Protein AF-A0AAX1DSI6-F1 (afdb_monomer_lite)

Foldseek 3Di:
DQDLVNQLVVCVVVVHDNVRSVVVSVVVVVCVVPPVVVVVVVVVVVVVVVVVVVVVVVVVVVVVVVVVVVVVVVVVVVVVVVVVVVVVVVVVVVVVVVVVVVVVVVVVVVVVVVVVVVVVVVVVVVVVVVVVVVVVVVVVVVVVVVVVVVVVVVVVVVVVVVVVVVVVVVVVVVVVVVVVVVVVVVVVVVD

Secondary structure (DSSP, 8-state):
---HHHHHHHHHHTT--HHHHHHHHHHHHHHHHH-HHHHHHHHHHHHHHHHHHHHHHHHHHHHHHHHHHHHHHHHHHHHHHHHHHHHHHHHHHHHHHHHHHHHHHHHHHHHHHHHHHHHHHHHHHHHHHHHHHHHHHHHHHHHHHHHHHHHHHHHHHHHHHHHHHHHHHHHHHHHHHHHHHHHHHHHHHH-

Structure (mmCIF, N/CA/C/O backbone):
data_AF-A0AAX1DSI6-F1
#
_entry.id   AF-A0AAX1DSI6-F1
#
loop_
_atom_site.group_PDB
_atom_site.id
_atom_site.type_symbol
_atom_site.label_atom_id
_atom_site.label_alt_id
_atom_site.label_comp_id
_atom_site.label_asym_id
_atom_site.label_entity_id
_atom_site.label_seq_id
_atom_site.pdbx_PDB_ins_code
_atom_site.Cartn_x
_atom_site.Cartn_y
_atom_site.Cartn_z
_atom_site.occupancy
_atom_site.B_iso_or_equiv
_atom_site.auth_seq_id
_atom_site.auth_comp_id
_atom_site.auth_asym_id
_atom_site.auth_atom_id
_atom_site.pdbx_PDB_model_num
ATOM 1 N N . MET A 1 1 ? -57.247 3.076 92.890 1.00 53.38 1 MET A N 1
ATOM 2 C CA . MET A 1 1 ? -56.082 3.024 93.798 1.00 53.38 1 MET A CA 1
ATOM 3 C C . MET A 1 1 ? -56.582 2.868 95.225 1.00 53.38 1 MET A C 1
ATOM 5 O O . MET A 1 1 ? -57.557 3.522 95.579 1.00 53.38 1 MET A O 1
ATOM 9 N N . MET A 1 2 ? -55.979 1.985 96.018 1.00 64.25 2 MET A N 1
ATOM 10 C CA . MET A 1 2 ? -56.251 1.883 97.457 1.00 64.25 2 MET A CA 1
ATOM 11 C C . MET A 1 2 ? -55.589 3.090 98.141 1.00 64.25 2 MET A C 1
ATOM 13 O O . MET A 1 2 ? -54.469 3.432 97.775 1.00 64.25 2 MET A O 1
ATOM 17 N N . SER A 1 3 ? -56.263 3.789 99.061 1.00 79.00 3 SER A N 1
ATOM 18 C CA . SER A 1 3 ? -55.606 4.889 99.784 1.00 79.00 3 SER A CA 1
ATOM 19 C C . SER A 1 3 ? -54.553 4.319 100.736 1.00 79.00 3 SER A C 1
ATOM 21 O O . SER A 1 3 ? -54.772 3.252 101.309 1.00 79.00 3 SER A O 1
ATOM 23 N N . THR A 1 4 ? -53.434 5.022 100.929 1.00 83.56 4 THR A N 1
ATOM 24 C CA . THR A 1 4 ? -52.360 4.641 101.873 1.00 83.56 4 THR A CA 1
ATOM 25 C C . THR A 1 4 ? -52.923 4.293 103.251 1.00 83.56 4 THR A C 1
ATOM 27 O O . THR A 1 4 ? -52.573 3.275 103.833 1.00 83.56 4 THR A O 1
ATOM 30 N N . HIS A 1 5 ? -53.922 5.056 103.697 1.00 82.69 5 HIS A N 1
ATOM 31 C CA . HIS A 1 5 ? -54.678 4.802 104.920 1.00 82.69 5 HIS A CA 1
ATOM 32 C C . HIS A 1 5 ? -55.456 3.468 104.919 1.00 82.69 5 HIS A C 1
ATOM 34 O O . HIS A 1 5 ? -55.492 2.771 105.930 1.00 82.69 5 HIS A O 1
ATOM 40 N N . LYS A 1 6 ? -56.070 3.075 103.793 1.00 86.56 6 LYS A N 1
ATOM 41 C CA . LYS A 1 6 ? -56.755 1.774 103.659 1.00 86.56 6 LYS A CA 1
ATOM 42 C C . LYS A 1 6 ? -55.768 0.607 103.605 1.00 86.56 6 LYS A C 1
ATOM 44 O O . LYS A 1 6 ? -56.078 -0.443 104.154 1.00 86.56 6 LYS A O 1
ATOM 49 N N . ALA A 1 7 ? -54.613 0.784 102.963 1.00 85.81 7 ALA A N 1
ATOM 50 C CA . ALA A 1 7 ? -53.554 -0.224 102.928 1.00 85.81 7 ALA A CA 1
ATOM 51 C C . ALA A 1 7 ? -52.936 -0.430 104.322 1.00 85.81 7 ALA A C 1
ATOM 53 O O . ALA A 1 7 ? -52.871 -1.559 104.795 1.00 85.81 7 ALA A O 1
ATOM 54 N N . PHE A 1 8 ? -52.608 0.658 105.023 1.00 88.56 8 PHE A N 1
ATOM 55 C CA . PHE A 1 8 ? -52.104 0.637 106.398 1.00 88.56 8 PHE A CA 1
ATOM 56 C C . PHE A 1 8 ? -53.077 -0.068 107.361 1.00 88.56 8 PHE A C 1
ATOM 58 O O . PHE A 1 8 ? -52.696 -0.995 108.070 1.00 88.56 8 PHE A O 1
ATOM 65 N N . LYS A 1 9 ? -54.374 0.277 107.306 1.00 86.94 9 LYS A N 1
ATOM 66 C CA . LYS A 1 9 ? -55.414 -0.363 108.132 1.00 86.94 9 LYS A CA 1
ATOM 67 C C . LYS A 1 9 ? -55.615 -1.851 107.810 1.00 86.94 9 LYS A C 1
ATOM 69 O O . LYS A 1 9 ? -55.928 -2.629 108.706 1.00 86.94 9 LYS A O 1
ATOM 74 N N . ALA A 1 10 ? -55.445 -2.258 106.552 1.00 87.25 10 ALA A N 1
ATOM 75 C CA . ALA A 1 10 ? -55.518 -3.665 106.156 1.00 87.25 10 ALA A CA 1
ATOM 76 C C . ALA A 1 10 ? -54.321 -4.480 106.682 1.00 87.25 10 ALA A C 1
ATOM 78 O O . ALA A 1 10 ? -54.500 -5.628 107.079 1.00 87.25 10 ALA A O 1
ATOM 79 N N . LEU A 1 11 ? -53.126 -3.882 106.740 1.00 89.12 11 LEU A N 1
ATOM 80 C CA . LEU A 1 11 ? -51.931 -4.506 107.322 1.00 89.12 11 LEU A CA 1
ATOM 81 C C . LEU A 1 11 ? -52.070 -4.664 108.845 1.00 89.12 11 LEU A C 1
ATOM 83 O O . LEU A 1 11 ? -51.784 -5.739 109.369 1.00 89.12 11 LEU A O 1
ATOM 87 N N . GLN A 1 12 ? -52.6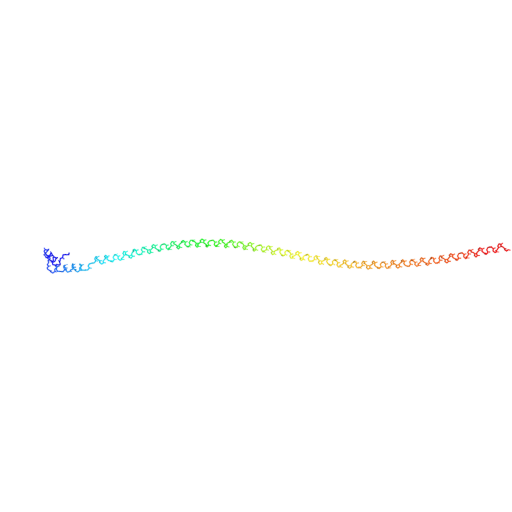31 -3.662 109.533 1.00 85.44 12 GLN A N 1
ATOM 88 C CA . GLN A 1 12 ? -52.982 -3.771 110.957 1.00 85.44 12 GLN A CA 1
ATOM 89 C C . GLN A 1 12 ? -53.985 -4.906 111.221 1.00 85.44 12 GLN A C 1
ATOM 91 O O . GLN A 1 12 ? -53.826 -5.683 112.159 1.00 85.44 12 GLN A O 1
ATOM 96 N N . GLN A 1 13 ? -55.011 -5.044 110.372 1.00 87.75 13 GLN A N 1
ATOM 97 C CA . GLN A 1 13 ? -55.988 -6.139 110.464 1.00 87.75 13 GLN A CA 1
ATOM 98 C C . GLN A 1 13 ? -55.378 -7.521 110.182 1.00 87.75 13 GLN A C 1
ATOM 100 O O . GLN A 1 13 ? -55.916 -8.523 110.645 1.00 87.75 13 GLN A O 1
ATOM 105 N N . ALA A 1 14 ? -54.261 -7.575 109.455 1.00 86.38 14 ALA A N 1
ATOM 106 C CA . ALA A 1 14 ? -53.482 -8.787 109.216 1.00 86.38 14 ALA A CA 1
ATOM 107 C C . ALA A 1 14 ? -52.467 -9.094 110.340 1.00 86.38 14 ALA A C 1
ATOM 109 O O . ALA A 1 14 ? -51.746 -10.085 110.242 1.00 86.38 14 ALA A O 1
ATOM 110 N N . GLY A 1 15 ? -52.420 -8.281 111.406 1.00 86.69 15 GLY A N 1
ATOM 111 C CA . GLY A 1 15 ? -51.553 -8.489 112.571 1.00 86.69 15 GLY A CA 1
ATOM 112 C C . GLY A 1 15 ? -50.133 -7.933 112.432 1.00 86.69 15 GLY A C 1
ATOM 113 O O . GLY A 1 15 ? -49.261 -8.330 113.200 1.00 86.69 15 GLY A O 1
ATOM 114 N N . ILE A 1 16 ? -49.889 -7.046 111.464 1.00 89.88 16 ILE A N 1
ATOM 115 C CA . ILE A 1 16 ? -48.600 -6.366 111.274 1.00 89.88 16 ILE A CA 1
ATOM 116 C C . ILE A 1 16 ? -48.539 -5.154 112.212 1.00 89.88 16 ILE A C 1
ATOM 118 O O . ILE A 1 16 ? -49.510 -4.399 112.294 1.00 89.88 16 ILE A O 1
ATOM 122 N N . ASP A 1 17 ? -47.422 -4.975 112.923 1.00 91.75 17 ASP A N 1
ATOM 123 C CA . ASP A 1 17 ? -47.234 -3.835 113.827 1.00 91.75 17 ASP A CA 1
ATOM 124 C C . ASP A 1 17 ? -47.113 -2.500 113.074 1.00 91.75 17 ASP A C 1
ATOM 126 O O . ASP A 1 17 ? -46.839 -2.464 111.874 1.00 91.75 17 ASP A O 1
ATOM 130 N N . ASP A 1 18 ? -47.325 -1.388 113.780 1.00 85.56 18 ASP A N 1
ATOM 131 C CA . ASP A 1 18 ? -47.414 -0.062 113.163 1.00 85.56 18 ASP A CA 1
ATOM 132 C C . ASP A 1 18 ? -46.134 0.347 112.416 1.00 85.56 18 ASP A C 1
ATOM 134 O O . ASP A 1 18 ? -46.232 0.922 111.331 1.00 85.56 18 ASP A O 1
ATOM 138 N N . GLN A 1 19 ? -44.944 0.008 112.932 1.00 87.88 19 GLN A N 1
ATOM 139 C CA . GLN A 1 19 ? -43.674 0.346 112.277 1.00 87.88 19 GLN A CA 1
ATOM 140 C C . GLN A 1 19 ? -43.464 -0.479 111.006 1.00 87.88 19 GLN A C 1
ATOM 142 O O . GLN A 1 19 ? -43.056 0.055 109.972 1.00 87.88 19 GLN A O 1
ATOM 147 N N . GLN A 1 20 ? -43.765 -1.778 111.055 1.00 87.31 20 GLN A N 1
ATOM 148 C CA . GLN A 1 20 ? -43.693 -2.647 109.883 1.00 87.31 20 GLN A CA 1
ATOM 149 C C . GLN A 1 20 ? -44.737 -2.259 108.829 1.00 87.31 20 GLN A C 1
ATOM 151 O O . GLN A 1 20 ? -44.419 -2.213 107.640 1.00 87.31 20 GLN A O 1
ATOM 156 N N . ALA A 1 21 ? -45.963 -1.930 109.242 1.00 87.38 21 ALA A N 1
ATOM 157 C CA . ALA A 1 21 ? -47.026 -1.491 108.344 1.00 87.38 21 ALA A CA 1
ATOM 158 C C . ALA A 1 21 ? -46.681 -0.154 107.669 1.00 87.38 21 ALA A C 1
ATOM 160 O O . ALA A 1 21 ? -46.935 0.005 106.473 1.00 87.38 21 ALA A O 1
ATOM 161 N N . GLU A 1 22 ? -46.064 0.782 108.395 1.00 88.38 22 GLU A N 1
ATOM 162 C CA . GLU A 1 22 ? -45.601 2.064 107.857 1.00 88.38 22 GLU A CA 1
ATOM 163 C C . GLU A 1 22 ? -44.481 1.860 106.830 1.00 88.38 22 GLU A C 1
ATOM 165 O O . GLU A 1 22 ? -44.614 2.319 105.695 1.00 88.38 22 GLU A O 1
ATOM 170 N N . ALA A 1 23 ? -43.454 1.067 107.161 1.00 87.69 23 ALA A N 1
ATOM 171 C CA . ALA A 1 23 ? -42.355 0.750 106.247 1.00 87.69 23 ALA A CA 1
ATOM 172 C C . ALA A 1 23 ? -42.835 0.025 104.973 1.00 87.69 23 ALA A C 1
ATOM 174 O O . ALA A 1 23 ? -42.387 0.327 103.866 1.00 87.69 23 ALA A O 1
ATOM 175 N N . MET A 1 24 ? -43.783 -0.912 105.094 1.00 88.31 24 MET A N 1
ATOM 176 C CA . MET A 1 24 ? -44.363 -1.611 103.942 1.00 88.31 24 MET A CA 1
ATOM 177 C C . MET A 1 24 ? -45.192 -0.677 103.055 1.00 88.31 24 MET A C 1
ATOM 179 O O . MET A 1 24 ? -45.108 -0.766 101.827 1.00 88.31 24 MET A O 1
ATOM 183 N N . VAL A 1 25 ? -45.981 0.224 103.652 1.00 89.12 25 VAL A N 1
ATOM 184 C CA . VAL A 1 25 ? -46.749 1.229 102.903 1.00 89.12 25 VAL A CA 1
ATOM 185 C C . VAL A 1 25 ? -45.812 2.229 102.234 1.00 89.12 25 VAL A C 1
ATOM 187 O O . VAL A 1 25 ? -46.054 2.567 101.077 1.00 89.12 25 VAL A O 1
ATOM 190 N N . GLU A 1 26 ? -44.737 2.662 102.889 1.00 87.19 26 GLU A N 1
ATOM 191 C CA . GLU A 1 26 ? -43.737 3.571 102.322 1.00 87.19 26 GLU A CA 1
ATOM 192 C C . GLU A 1 26 ? -43.022 2.936 101.121 1.00 87.19 26 GLU A C 1
ATOM 194 O O . GLU A 1 26 ? -43.032 3.514 100.034 1.00 87.19 26 GLU A O 1
ATOM 199 N N . VAL A 1 27 ? -42.518 1.703 101.258 1.00 86.38 27 VAL A N 1
ATOM 200 C CA . VAL A 1 27 ? -41.879 0.948 100.163 1.00 86.38 27 VAL A CA 1
ATOM 201 C C . VAL A 1 27 ? -42.853 0.708 99.006 1.00 86.38 27 VAL A C 1
ATOM 203 O O . VAL A 1 27 ? -42.489 0.883 97.842 1.00 86.38 27 VAL A O 1
ATOM 206 N N . PHE A 1 28 ? -44.108 0.345 99.291 1.00 84.19 28 PHE A N 1
ATOM 207 C CA . PHE A 1 28 ? -45.126 0.163 98.254 1.00 84.19 28 PHE A CA 1
ATOM 208 C C . PHE A 1 28 ? -45.478 1.485 97.562 1.00 84.19 28 PHE A C 1
ATOM 210 O O . PHE A 1 28 ? -45.646 1.510 96.344 1.00 84.19 28 PHE A O 1
ATOM 217 N N . THR A 1 29 ? -45.547 2.587 98.310 1.00 83.50 29 THR A N 1
ATOM 218 C CA . THR A 1 29 ? -45.842 3.920 97.772 1.00 83.50 29 THR A CA 1
ATOM 219 C C . THR A 1 29 ? -44.679 4.439 96.921 1.00 83.50 29 THR A C 1
ATOM 221 O O . THR A 1 29 ? -44.928 4.925 95.821 1.00 83.50 29 THR A O 1
ATOM 224 N N . ASP A 1 30 ? -43.425 4.266 97.347 1.00 84.31 30 ASP A N 1
ATOM 225 C CA . ASP A 1 30 ? -42.217 4.593 96.569 1.00 84.31 30 ASP A CA 1
ATOM 226 C C . ASP A 1 30 ? -42.126 3.736 95.291 1.00 84.31 30 ASP A C 1
ATOM 228 O O . ASP A 1 30 ? -41.922 4.261 94.194 1.00 84.31 30 ASP A O 1
ATOM 232 N N . MET A 1 31 ? -42.401 2.426 95.374 1.00 82.44 31 MET A N 1
ATOM 233 C CA . MET A 1 31 ? -42.497 1.558 94.189 1.00 82.44 31 MET A CA 1
ATOM 234 C C . MET A 1 31 ? -43.617 1.988 93.231 1.00 82.44 31 MET A C 1
ATOM 236 O O . MET A 1 31 ? -43.430 1.978 92.010 1.00 82.44 31 MET A O 1
ATOM 240 N N . GLN A 1 32 ? -44.775 2.383 93.762 1.00 79.75 32 GLN A N 1
ATOM 241 C CA . GLN A 1 32 ? -45.922 2.819 92.968 1.00 79.75 32 GLN A CA 1
ATOM 242 C C . GLN A 1 32 ? -45.697 4.204 92.340 1.00 79.75 32 GLN A C 1
ATOM 244 O O . GLN A 1 32 ? -46.147 4.429 91.217 1.00 79.75 32 GLN A O 1
ATOM 249 N N . GLN A 1 33 ? -44.967 5.103 93.009 1.00 79.75 33 GLN A N 1
ATOM 250 C CA . GLN A 1 33 ? -44.545 6.401 92.469 1.00 79.75 33 GLN A CA 1
ATOM 251 C C . GLN A 1 33 ? -43.480 6.252 91.378 1.00 79.75 33 GLN A C 1
ATOM 253 O O . GLN A 1 33 ? -43.564 6.926 90.353 1.00 79.75 33 GLN A O 1
ATOM 258 N N . ARG A 1 34 ? -42.516 5.336 91.549 1.00 81.56 34 ARG A N 1
ATOM 259 C CA . ARG A 1 34 ? -41.469 5.062 90.549 1.00 81.56 34 ARG A CA 1
ATOM 260 C C . ARG A 1 34 ? -42.000 4.469 89.245 1.00 81.56 34 ARG A C 1
ATOM 262 O O . ARG A 1 34 ? -41.304 4.552 88.239 1.00 81.56 34 ARG A O 1
ATOM 269 N N . GLN A 1 35 ? -43.192 3.862 89.250 1.00 78.62 35 GLN A N 1
ATOM 270 C CA . GLN A 1 35 ? -43.836 3.235 88.081 1.00 78.62 35 GLN A CA 1
ATOM 271 C C . GLN A 1 35 ? -42.847 2.52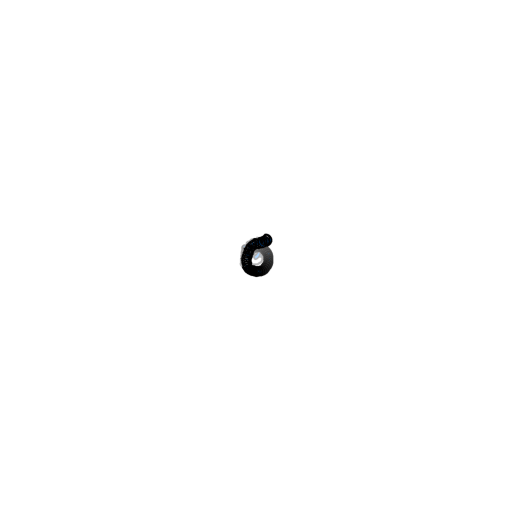8 87.122 1.00 78.62 35 GLN A C 1
ATOM 273 O O . GLN A 1 35 ? -42.861 2.787 85.913 1.00 78.62 35 GLN A O 1
ATOM 278 N N . PRO A 1 36 ? -41.983 1.618 87.613 1.00 81.06 36 PRO A N 1
ATOM 279 C CA . PRO A 1 36 ? -40.887 1.056 86.819 1.00 81.06 36 PRO A CA 1
ATOM 280 C C . PRO A 1 36 ? -41.375 0.363 85.537 1.00 81.06 36 PRO A C 1
ATOM 282 O O . PRO A 1 36 ? -40.736 0.473 84.492 1.00 81.06 36 PRO A O 1
ATOM 285 N N . GLY A 1 37 ? -42.559 -0.262 85.567 1.00 86.19 37 GLY A N 1
ATOM 286 C CA . GLY A 1 37 ? -43.179 -0.869 84.385 1.00 86.19 37 GLY A CA 1
ATOM 287 C C . GLY A 1 37 ? -43.518 0.128 83.268 1.00 86.19 37 GLY A C 1
ATOM 288 O O . GLY A 1 37 ? -43.365 -0.197 82.093 1.00 86.19 37 GLY A O 1
ATOM 289 N N . ALA A 1 38 ? -43.905 1.364 83.603 1.00 86.06 38 ALA A N 1
ATOM 290 C CA . ALA A 1 38 ? -44.177 2.401 82.607 1.00 86.06 38 ALA A CA 1
ATOM 291 C C . ALA A 1 38 ? -42.885 2.880 81.926 1.00 86.06 38 ALA A C 1
ATOM 293 O O . ALA A 1 38 ? -42.864 3.138 80.721 1.00 86.06 38 ALA A O 1
ATOM 294 N N . GLN A 1 39 ? -41.791 2.972 82.685 1.00 87.69 39 GLN A N 1
ATOM 295 C CA . GLN A 1 39 ? -40.488 3.386 82.170 1.00 87.69 39 GLN A CA 1
ATOM 296 C C . GLN A 1 39 ? -39.863 2.305 81.281 1.00 87.69 39 GLN A C 1
ATOM 298 O O . GLN A 1 39 ? -39.404 2.614 80.179 1.00 87.69 39 GLN A O 1
ATOM 303 N N . VAL A 1 40 ? -39.951 1.040 81.702 1.00 92.25 40 VAL A N 1
ATOM 304 C CA . VAL A 1 40 ? -39.576 -0.126 80.887 1.00 92.25 40 VAL A CA 1
ATOM 305 C C . VAL A 1 40 ? -40.416 -0.183 79.608 1.00 92.25 40 VAL A C 1
ATOM 307 O O . VAL A 1 40 ? -39.858 -0.328 78.525 1.00 92.25 40 VAL A O 1
ATOM 310 N N . GLY A 1 41 ? -41.735 0.023 79.690 1.00 94.38 41 GLY A N 1
ATOM 311 C CA . GLY A 1 41 ? -42.611 0.065 78.514 1.00 94.38 41 GLY A CA 1
ATOM 312 C C . GLY A 1 41 ? -42.216 1.153 77.507 1.00 94.38 41 GLY A C 1
ATOM 313 O O . GLY A 1 41 ? -42.149 0.890 76.306 1.00 94.38 41 GLY A O 1
ATOM 314 N N . LYS A 1 42 ? -41.869 2.359 77.985 1.00 93.88 42 LYS A N 1
ATOM 315 C CA . LYS A 1 42 ? -41.348 3.440 77.127 1.00 93.88 42 LYS A CA 1
ATOM 316 C C . LYS A 1 42 ? -40.025 3.059 76.458 1.00 93.88 42 LYS A C 1
ATOM 318 O O . LYS A 1 42 ? -39.870 3.292 75.261 1.00 93.88 42 LYS A O 1
ATOM 323 N N . GLN A 1 43 ? -39.084 2.475 77.202 1.00 95.44 43 GLN A N 1
ATOM 324 C CA . GLN A 1 43 ? -37.796 2.031 76.654 1.00 95.44 43 GLN A CA 1
ATOM 325 C C . GLN A 1 43 ? -37.972 0.925 75.607 1.00 95.44 43 GLN A C 1
ATOM 327 O O . GLN A 1 43 ? -37.387 1.014 74.530 1.00 95.44 43 GLN A O 1
ATOM 332 N N . LEU A 1 44 ? -38.823 -0.067 75.877 1.00 96.56 44 LEU A N 1
ATOM 333 C CA . LEU A 1 44 ? -39.151 -1.127 74.923 1.00 96.56 44 LEU A CA 1
ATOM 334 C C . LEU A 1 44 ? -39.784 -0.560 73.648 1.00 96.56 44 LEU A C 1
ATOM 336 O O . LEU A 1 44 ? -39.384 -0.945 72.554 1.00 96.56 44 LEU A O 1
ATOM 340 N N . GLY A 1 45 ? -40.688 0.419 73.760 1.00 97.25 45 GLY A N 1
ATOM 341 C CA . GLY A 1 45 ? -41.256 1.108 72.597 1.00 97.25 45 GLY A CA 1
ATOM 342 C C . GLY A 1 45 ? -40.207 1.850 71.755 1.00 97.25 45 GLY A C 1
ATOM 343 O O . GLY A 1 45 ? -40.234 1.792 70.522 1.00 97.25 45 GLY A O 1
ATOM 344 N N . GLN A 1 46 ? -39.232 2.499 72.399 1.00 97.38 46 GLN A N 1
ATOM 345 C CA . GLN A 1 46 ? -38.108 3.138 71.702 1.00 97.38 46 GLN A CA 1
ATOM 346 C C . GLN A 1 46 ? -37.199 2.114 71.013 1.00 97.38 46 GLN A C 1
ATOM 348 O O . GLN A 1 46 ? -36.786 2.339 69.875 1.00 97.38 46 GLN A O 1
ATOM 353 N N . ILE A 1 47 ? -36.898 0.994 71.678 1.00 97.88 47 ILE A N 1
ATOM 354 C CA . ILE A 1 47 ? -36.111 -0.105 71.104 1.00 97.88 47 ILE A CA 1
ATOM 355 C C . ILE A 1 47 ? -36.837 -0.693 69.894 1.00 97.88 47 ILE A C 1
ATOM 357 O O . ILE A 1 47 ? -36.221 -0.809 68.840 1.00 97.88 47 ILE A O 1
ATOM 361 N N . GLN A 1 48 ? -38.140 -0.968 70.000 1.00 97.88 48 GLN A N 1
ATOM 362 C CA . GLN A 1 48 ? -38.944 -1.476 68.886 1.00 97.88 48 GLN A CA 1
ATOM 363 C C . GLN A 1 48 ? -38.916 -0.522 67.688 1.00 97.88 48 GLN A C 1
ATOM 365 O O . GLN A 1 48 ? -38.748 -0.947 66.549 1.00 97.88 48 GLN A O 1
ATOM 370 N N . THR A 1 49 ? -39.022 0.784 67.939 1.00 97.81 49 THR A N 1
ATOM 371 C CA . THR A 1 49 ? -38.958 1.798 66.877 1.00 97.81 49 THR A CA 1
ATOM 372 C C . THR A 1 49 ? -37.587 1.808 66.192 1.00 97.81 49 THR A C 1
ATOM 374 O O . THR A 1 49 ? -37.508 1.863 64.964 1.00 97.81 49 THR A O 1
ATOM 377 N N . LYS A 1 50 ? -36.496 1.717 66.966 1.00 98.06 50 LYS A N 1
ATOM 378 C CA . LYS A 1 50 ? -35.132 1.623 66.423 1.00 98.06 50 LYS A CA 1
ATOM 379 C C . LYS A 1 50 ? -34.916 0.328 65.641 1.00 98.06 50 LYS A C 1
ATOM 381 O O . LYS A 1 50 ? -34.305 0.389 64.579 1.00 98.06 50 LYS A O 1
ATOM 386 N N . ALA A 1 51 ? -35.427 -0.801 66.131 1.00 98.06 51 ALA A N 1
ATOM 387 C CA . ALA A 1 51 ? -35.352 -2.094 65.454 1.00 98.06 51 ALA A CA 1
ATOM 388 C C . ALA A 1 51 ? -36.051 -2.038 64.089 1.00 98.06 51 ALA A C 1
ATOM 390 O O . ALA A 1 51 ? -35.414 -2.292 63.073 1.00 98.06 51 ALA A O 1
ATOM 391 N N . ASN A 1 52 ? -37.290 -1.536 64.044 1.00 98.06 52 ASN A N 1
ATOM 392 C CA . ASN A 1 52 ? -38.022 -1.349 62.788 1.00 98.06 52 ASN A CA 1
ATOM 393 C C . ASN A 1 52 ? -37.257 -0.442 61.802 1.00 98.06 52 ASN A C 1
ATOM 395 O O . ASN A 1 52 ? -37.243 -0.686 60.598 1.00 98.06 52 ASN A O 1
ATOM 399 N N . HIS A 1 53 ? -36.605 0.618 62.294 1.00 98.19 53 HIS A N 1
ATOM 400 C CA . HIS A 1 53 ? -35.802 1.497 61.442 1.00 98.19 53 HIS A CA 1
ATOM 401 C C . HIS A 1 53 ? -34.537 0.808 60.904 1.00 98.19 53 HIS A C 1
ATOM 403 O O . HIS A 1 53 ? -34.141 1.050 59.762 1.00 98.19 53 HIS A O 1
ATOM 409 N N . ILE A 1 54 ? -33.902 -0.051 61.706 1.00 98.44 54 ILE A N 1
ATOM 410 C CA . ILE A 1 54 ? -32.765 -0.873 61.275 1.00 98.44 54 ILE A CA 1
ATOM 411 C C . ILE A 1 54 ? -33.206 -1.853 60.185 1.00 98.44 54 ILE A C 1
ATOM 413 O O . ILE A 1 54 ? -32.543 -1.902 59.152 1.00 98.44 54 ILE A O 1
ATOM 417 N N . ASP A 1 55 ? -34.338 -2.539 60.352 1.00 98.44 55 ASP A N 1
ATOM 418 C CA . ASP A 1 55 ? -34.865 -3.478 59.352 1.00 98.44 55 ASP A CA 1
ATOM 419 C C . ASP A 1 55 ? -35.097 -2.795 57.998 1.00 98.44 55 ASP A C 1
ATOM 421 O O . ASP A 1 55 ? -34.661 -3.287 56.955 1.00 98.44 55 ASP A O 1
ATOM 425 N N . VAL A 1 56 ? -35.691 -1.596 58.007 1.00 98.38 56 VAL A N 1
ATOM 426 C CA . VAL A 1 56 ? -35.878 -0.793 56.787 1.00 98.38 56 VAL A CA 1
ATOM 427 C C . VAL A 1 56 ? -34.536 -0.448 56.135 1.00 98.38 56 VAL A C 1
ATOM 429 O O . VAL A 1 56 ? -34.388 -0.564 54.916 1.00 98.38 56 VAL A O 1
ATOM 432 N N . ARG A 1 57 ? -33.536 -0.033 56.921 1.00 98.44 57 ARG A N 1
ATOM 433 C CA . ARG A 1 57 ? -32.199 0.294 56.398 1.00 98.44 57 ARG A CA 1
ATOM 434 C C . ARG A 1 57 ? -31.484 -0.930 55.831 1.00 98.44 57 ARG A C 1
ATOM 436 O O . ARG A 1 57 ? -30.806 -0.796 54.815 1.00 98.44 57 ARG A O 1
ATOM 443 N N . ILE A 1 58 ? -31.634 -2.096 56.456 1.00 98.56 58 ILE A N 1
ATOM 444 C CA . ILE A 1 58 ? -31.084 -3.360 55.956 1.00 98.56 58 ILE A CA 1
ATOM 445 C C . ILE A 1 58 ? -31.711 -3.700 54.602 1.00 98.56 58 ILE A C 1
ATOM 447 O O . ILE A 1 58 ? -30.972 -3.941 53.651 1.00 98.56 58 ILE A O 1
ATOM 451 N N . GLY A 1 59 ? -33.038 -3.607 54.465 1.00 98.50 59 GLY A N 1
ATOM 452 C CA . GLY A 1 59 ? -33.713 -3.842 53.181 1.00 98.50 59 GLY A CA 1
ATOM 453 C C . GLY A 1 59 ? -33.246 -2.892 52.068 1.00 98.50 59 GLY A C 1
ATOM 454 O O . GLY A 1 59 ? -33.002 -3.310 50.934 1.00 98.50 59 GLY A O 1
ATOM 455 N N . GLN A 1 60 ? -33.030 -1.613 52.395 1.00 98.50 60 GLN A N 1
ATOM 456 C CA . GLN A 1 60 ? -32.472 -0.638 51.448 1.00 98.50 60 GLN A CA 1
ATOM 457 C C . GLN A 1 60 ? -31.028 -0.962 51.039 1.00 98.50 60 GLN A C 1
ATOM 459 O O . GLN A 1 60 ? -30.665 -0.778 49.876 1.00 98.50 60 GLN A O 1
ATOM 464 N N . LEU A 1 61 ? -30.192 -1.416 51.978 1.00 98.62 61 LEU A N 1
ATOM 465 C CA . LEU A 1 61 ? -28.816 -1.826 51.686 1.00 98.62 61 LEU A CA 1
ATOM 466 C C . LEU A 1 61 ? -28.778 -3.082 50.816 1.00 98.62 61 LEU A C 1
ATOM 468 O O . LEU A 1 61 ? -28.000 -3.113 49.868 1.00 98.62 61 LEU A O 1
ATOM 472 N N . GLN A 1 62 ? -29.648 -4.057 51.082 1.00 98.56 62 GLN A N 1
ATOM 473 C CA . GLN A 1 62 ? -29.772 -5.257 50.259 1.00 98.56 62 GLN A CA 1
ATOM 474 C C . GLN A 1 62 ? -30.150 -4.900 48.815 1.00 98.56 62 GLN A C 1
ATOM 476 O O . GLN A 1 62 ? -29.469 -5.312 47.882 1.00 98.56 62 GLN A O 1
ATOM 481 N N . THR A 1 63 ? -31.140 -4.022 48.630 1.00 98.44 63 THR A N 1
ATOM 482 C CA . THR A 1 63 ? -31.538 -3.550 47.290 1.00 98.44 63 THR A CA 1
ATOM 483 C C . THR A 1 63 ? -30.377 -2.856 46.561 1.00 98.44 63 THR A C 1
ATOM 485 O O . THR A 1 63 ? -30.168 -3.054 45.366 1.00 98.44 63 THR A O 1
ATOM 488 N N . LYS A 1 64 ? -29.588 -2.032 47.265 1.00 98.50 64 LYS A N 1
ATOM 489 C CA . LYS A 1 64 ? -28.409 -1.370 46.678 1.00 98.50 64 LYS A CA 1
ATOM 490 C C . LYS A 1 64 ? -27.293 -2.353 46.322 1.00 98.50 64 LYS A C 1
ATOM 492 O O . LYS A 1 64 ? -26.590 -2.120 45.338 1.00 98.50 64 LYS A O 1
ATOM 497 N N . ALA A 1 65 ? -27.111 -3.404 47.118 1.00 98.44 65 ALA A N 1
ATOM 498 C CA . ALA A 1 65 ? -26.143 -4.458 46.837 1.00 98.44 65 ALA A CA 1
ATOM 499 C C . ALA A 1 65 ? -26.528 -5.206 45.553 1.00 98.44 65 ALA A C 1
ATOM 501 O O . ALA A 1 65 ? -25.726 -5.252 44.628 1.00 98.44 65 ALA A O 1
ATOM 502 N N . GLU A 1 66 ? -27.788 -5.629 45.429 1.00 98.62 66 GLU A N 1
ATOM 503 C CA . GLU A 1 66 ? -28.316 -6.294 44.227 1.00 98.62 66 GLU A CA 1
ATOM 504 C C . GLU A 1 66 ? -28.157 -5.423 42.964 1.00 98.62 66 GLU A C 1
ATOM 506 O O . GLU A 1 66 ? -27.690 -5.890 41.925 1.00 98.62 66 GLU A O 1
ATOM 511 N N . GLN A 1 67 ? -28.452 -4.120 43.056 1.00 98.56 67 GLN A N 1
ATOM 512 C CA . GLN A 1 67 ? -28.222 -3.174 41.952 1.00 98.56 67 GLN A CA 1
ATOM 513 C C . GLN A 1 67 ? -26.738 -3.018 41.592 1.00 98.56 67 GLN A C 1
ATOM 515 O O . GLN A 1 67 ? -26.393 -2.766 40.435 1.00 98.56 67 GLN A O 1
ATOM 520 N N . THR A 1 68 ? -25.850 -3.107 42.582 1.00 98.56 68 THR A N 1
ATOM 521 C CA . THR A 1 68 ? -24.402 -3.026 42.360 1.00 98.56 68 THR A CA 1
ATOM 522 C C . THR A 1 68 ? -23.905 -4.279 41.650 1.00 98.56 68 THR A C 1
ATOM 524 O O . THR A 1 68 ? -23.178 -4.149 40.665 1.00 98.56 68 THR A O 1
ATOM 527 N N . ASP A 1 69 ? -24.362 -5.457 42.068 1.00 98.62 69 ASP A N 1
ATOM 528 C CA . ASP A 1 69 ? -24.031 -6.732 41.429 1.00 98.62 69 ASP A CA 1
ATOM 529 C C . ASP A 1 69 ? -24.499 -6.768 39.969 1.00 98.62 69 ASP A C 1
ATOM 531 O O . ASP A 1 69 ? -23.732 -7.139 39.079 1.00 98.62 69 ASP A O 1
ATOM 535 N N . GLU A 1 70 ? -25.709 -6.278 39.675 1.00 98.62 70 GLU A N 1
ATOM 536 C CA . GLU A 1 70 ? -26.203 -6.184 38.296 1.00 98.62 70 GLU A CA 1
ATOM 537 C C . GLU A 1 70 ? -25.320 -5.261 37.433 1.00 98.62 70 GLU A C 1
ATOM 539 O O . GLU A 1 70 ? -25.007 -5.562 36.275 1.00 98.62 70 GLU A O 1
ATOM 544 N N . ARG A 1 71 ? -24.887 -4.122 37.989 1.00 98.62 71 ARG A N 1
ATOM 545 C CA . ARG A 1 71 ? -23.989 -3.187 37.295 1.00 98.62 71 ARG A CA 1
ATOM 546 C C . ARG A 1 71 ? -22.610 -3.792 37.055 1.00 98.62 71 ARG A C 1
ATOM 548 O O . ARG A 1 71 ? -22.050 -3.558 35.984 1.00 98.62 71 ARG A O 1
ATOM 555 N N . LEU A 1 72 ? -22.081 -4.548 38.015 1.00 98.62 72 LEU A N 1
ATOM 556 C CA . LEU A 1 72 ? -20.811 -5.257 37.873 1.00 98.62 72 LEU A CA 1
ATOM 557 C C . LEU A 1 72 ? -20.907 -6.339 36.797 1.00 98.62 72 LEU A C 1
ATOM 559 O O . LEU A 1 72 ? -20.052 -6.369 35.919 1.00 98.62 72 LEU A O 1
ATOM 563 N N . GLY A 1 73 ? -21.986 -7.125 36.767 1.00 98.62 73 GLY A N 1
ATOM 564 C CA . GLY A 1 73 ? -22.216 -8.113 35.708 1.00 98.62 73 GLY A CA 1
ATOM 565 C C . GLY A 1 73 ? -22.237 -7.484 34.310 1.00 98.62 73 GLY A C 1
ATOM 566 O O . GLY A 1 73 ? -21.551 -7.951 33.402 1.00 98.62 73 GLY A O 1
ATOM 567 N N . LYS A 1 74 ? -22.939 -6.352 34.143 1.00 98.62 74 LYS A N 1
ATOM 568 C CA . LYS A 1 74 ? -22.937 -5.592 32.876 1.00 98.62 74 LYS A CA 1
ATOM 569 C C . LYS A 1 74 ? -21.551 -5.059 32.508 1.00 98.62 74 LYS A C 1
ATOM 571 O O . LYS A 1 74 ? -21.240 -4.962 31.321 1.00 98.62 74 LYS A O 1
ATOM 576 N N . LEU A 1 75 ? -20.744 -4.665 33.494 1.00 98.69 75 LEU A N 1
ATOM 577 C CA . LEU A 1 75 ? -19.380 -4.197 33.261 1.00 98.69 75 LEU A CA 1
ATOM 578 C C . LEU A 1 75 ? -18.476 -5.345 32.805 1.00 98.69 75 LEU A C 1
ATOM 580 O O . LEU A 1 75 ? -17.772 -5.168 31.818 1.00 98.69 75 LEU A O 1
ATOM 584 N N . THR A 1 76 ? -18.552 -6.511 33.451 1.00 98.69 76 THR A N 1
ATOM 585 C CA . THR A 1 76 ? -17.823 -7.720 33.042 1.00 98.69 76 THR A CA 1
ATOM 586 C C . THR A 1 76 ? -18.117 -8.066 31.587 1.00 98.69 76 THR A C 1
ATOM 588 O O . THR A 1 76 ? -17.195 -8.129 30.784 1.00 98.69 76 THR A O 1
ATOM 591 N N . THR A 1 77 ? -19.394 -8.129 31.193 1.00 98.56 77 THR A N 1
ATOM 592 C CA . THR A 1 77 ? -19.759 -8.406 29.793 1.00 98.56 77 THR A CA 1
ATOM 593 C C . THR A 1 77 ? -19.199 -7.371 28.812 1.00 98.56 77 THR A C 1
ATOM 595 O O . THR A 1 77 ? -18.822 -7.719 27.696 1.00 98.56 77 THR A O 1
ATOM 598 N N . LYS A 1 78 ? -19.141 -6.087 29.191 1.00 98.62 78 LYS A N 1
ATOM 599 C CA . LYS A 1 78 ? -18.536 -5.051 28.338 1.00 98.62 78 LYS A CA 1
ATOM 600 C C . LYS A 1 78 ? -17.026 -5.218 28.202 1.00 98.62 78 LYS A C 1
ATOM 602 O O . LYS A 1 78 ? -16.508 -4.949 27.125 1.00 98.62 78 LYS A O 1
ATOM 607 N N . VAL A 1 79 ? -16.340 -5.620 29.270 1.00 98.62 79 VAL A N 1
ATOM 608 C CA . VAL A 1 79 ? -14.898 -5.899 29.236 1.00 98.62 79 VAL A CA 1
ATOM 609 C C . VAL A 1 79 ? -14.621 -7.079 28.308 1.00 98.62 79 VAL A C 1
ATOM 611 O O . VAL A 1 79 ? -13.830 -6.920 27.385 1.00 98.62 79 VAL A O 1
ATOM 614 N N . ASP A 1 80 ? -15.369 -8.177 28.436 1.00 98.69 80 ASP A N 1
ATOM 615 C CA . ASP A 1 80 ? -15.223 -9.346 27.556 1.00 98.69 80 ASP A CA 1
ATOM 616 C C . ASP A 1 80 ? -15.425 -8.974 26.072 1.00 98.69 80 ASP A C 1
ATOM 618 O O . ASP A 1 80 ? -14.667 -9.383 25.193 1.00 98.69 80 ASP A O 1
ATOM 622 N N . GLN A 1 81 ? -16.416 -8.124 25.774 1.00 98.62 81 GLN A N 1
ATOM 623 C CA . GLN A 1 81 ? -16.651 -7.624 24.413 1.00 98.62 81 GLN A CA 1
ATOM 624 C C . GLN A 1 81 ? -15.507 -6.753 23.881 1.00 98.62 81 GLN A C 1
ATOM 626 O O . GLN A 1 81 ? -15.227 -6.782 22.680 1.00 98.62 81 GLN A O 1
ATOM 631 N N . ILE A 1 82 ? -14.879 -5.947 24.741 1.00 98.62 82 ILE A N 1
ATOM 632 C CA . ILE A 1 82 ? -13.718 -5.129 24.372 1.00 98.62 82 ILE A CA 1
ATOM 633 C C . ILE A 1 82 ? -12.522 -6.036 24.077 1.00 98.62 82 ILE A C 1
ATOM 635 O O . ILE A 1 82 ? -11.869 -5.838 23.052 1.00 98.62 82 ILE A O 1
ATOM 639 N N . ASP A 1 83 ? -12.277 -7.052 24.902 1.00 98.69 83 ASP A N 1
ATOM 640 C CA . ASP A 1 83 ? -11.185 -8.008 24.700 1.00 98.69 83 ASP A CA 1
ATOM 641 C C . ASP A 1 83 ? -11.340 -8.767 23.371 1.00 98.69 83 ASP A C 1
ATOM 643 O O . ASP A 1 83 ? -10.397 -8.840 22.578 1.00 98.69 83 ASP A O 1
ATOM 647 N N . ASP A 1 84 ? -12.555 -9.215 23.044 1.00 98.62 84 ASP A N 1
ATOM 648 C CA . ASP A 1 84 ? -12.869 -9.831 21.749 1.00 98.62 84 ASP A CA 1
ATOM 649 C C . ASP A 1 84 ? -12.605 -8.888 20.561 1.00 98.62 84 ASP A C 1
ATOM 651 O O . ASP A 1 84 ? -12.135 -9.306 19.493 1.00 98.62 84 ASP A O 1
ATOM 655 N N . GLN A 1 85 ? -12.945 -7.604 20.703 1.00 98.69 85 GLN A N 1
ATOM 656 C CA . GLN A 1 85 ? -12.702 -6.598 19.667 1.00 98.69 85 GLN A CA 1
ATOM 657 C C . GLN A 1 85 ? -11.210 -6.311 19.492 1.00 98.69 85 GLN A C 1
ATOM 659 O O . GLN A 1 85 ? -10.750 -6.201 18.352 1.00 98.69 85 GLN A O 1
ATOM 664 N N . LEU A 1 86 ? -10.459 -6.229 20.591 1.00 98.62 86 LEU A N 1
ATOM 665 C CA . LEU A 1 86 ? -9.009 -6.060 20.569 1.00 98.62 86 LEU A CA 1
ATOM 666 C C . LEU A 1 86 ? -8.326 -7.262 19.915 1.00 98.62 86 LEU A C 1
ATOM 668 O O . LEU A 1 86 ? -7.482 -7.063 19.045 1.00 98.62 86 LEU A O 1
ATOM 672 N N . GLY A 1 87 ? -8.752 -8.491 20.220 1.00 98.69 87 GLY A N 1
ATOM 673 C CA . GLY A 1 87 ? -8.245 -9.694 19.554 1.00 98.69 87 GLY A CA 1
ATOM 674 C C . GLY A 1 87 ? -8.440 -9.651 18.033 1.00 98.69 87 GLY A C 1
ATOM 675 O O . GLY A 1 87 ? -7.500 -9.872 17.270 1.00 98.69 87 GLY A O 1
ATOM 676 N N . LYS A 1 88 ? -9.639 -9.266 17.572 1.00 98.62 88 LYS A N 1
ATOM 677 C CA . LYS A 1 88 ? -9.926 -9.083 16.134 1.00 98.62 88 LYS A CA 1
ATOM 678 C C . LYS A 1 88 ? -9.085 -7.976 15.500 1.00 98.62 88 LYS A C 1
ATOM 680 O O . LYS A 1 88 ? -8.731 -8.085 14.324 1.00 98.62 88 LYS A O 1
ATOM 685 N N . LEU A 1 89 ? -8.810 -6.898 16.235 1.00 98.69 89 LEU A N 1
ATOM 686 C CA . LEU A 1 89 ? -7.967 -5.806 15.756 1.00 98.69 89 LEU A CA 1
ATOM 687 C C . LEU A 1 89 ? -6.519 -6.270 15.586 1.00 98.69 89 LEU A C 1
ATOM 689 O O . LEU A 1 89 ? -5.955 -6.030 14.523 1.00 98.69 89 LEU A O 1
ATOM 693 N N . THR A 1 90 ? -5.965 -6.991 16.563 1.00 98.62 90 THR A N 1
ATOM 694 C CA . THR A 1 90 ? -4.620 -7.582 16.483 1.00 98.62 90 THR A CA 1
ATOM 695 C C . THR A 1 90 ? -4.481 -8.459 15.243 1.00 98.62 90 THR A C 1
ATOM 697 O O . THR A 1 90 ? -3.611 -8.208 14.416 1.00 98.62 90 THR A O 1
ATOM 700 N N . THR A 1 91 ? -5.417 -9.387 15.009 1.00 98.56 91 THR A N 1
ATOM 701 C CA . THR A 1 91 ? -5.383 -10.238 13.806 1.00 98.56 91 THR A CA 1
ATOM 702 C C . THR A 1 91 ? -5.429 -9.433 12.502 1.00 98.56 91 THR A C 1
ATOM 704 O O . THR A 1 91 ? -4.776 -9.796 11.525 1.00 98.56 91 THR A O 1
ATOM 707 N N . LYS A 1 92 ? -6.199 -8.338 12.448 1.00 98.56 92 LYS A N 1
ATOM 708 C CA . LYS A 1 92 ? -6.230 -7.467 11.261 1.00 98.56 92 LYS A CA 1
ATOM 709 C C . LYS A 1 92 ? -4.907 -6.739 11.044 1.00 98.56 92 LYS A C 1
ATOM 711 O O . LYS A 1 92 ? -4.523 -6.563 9.891 1.00 98.56 92 LYS A O 1
ATOM 716 N N . VAL A 1 93 ? -4.249 -6.298 12.115 1.00 98.62 93 VAL A N 1
ATOM 717 C CA . VAL A 1 93 ? -2.930 -5.657 12.041 1.00 98.62 93 VAL A CA 1
ATOM 718 C C . VAL A 1 93 ? -1.899 -6.650 11.509 1.00 98.62 93 VAL A C 1
ATOM 720 O O . VAL A 1 93 ? -1.243 -6.337 10.521 1.00 98.62 93 VAL A O 1
ATOM 723 N N . ASP A 1 94 ? -1.867 -7.877 12.033 1.00 98.62 94 ASP A N 1
ATOM 724 C CA . ASP A 1 94 ? -0.949 -8.924 11.560 1.00 98.62 94 ASP A CA 1
ATOM 725 C C . ASP A 1 94 ? -1.131 -9.216 10.055 1.00 98.62 94 ASP A C 1
ATOM 727 O O . ASP A 1 94 ? -0.165 -9.309 9.297 1.00 98.62 94 ASP A O 1
ATOM 731 N N . GLN A 1 95 ? -2.383 -9.289 9.584 1.00 98.62 95 GLN A N 1
ATOM 732 C CA . GLN A 1 95 ? -2.692 -9.467 8.157 1.00 98.62 95 GLN A CA 1
ATOM 733 C C . GLN A 1 95 ? -2.252 -8.276 7.294 1.00 98.62 95 GLN A C 1
ATOM 735 O O . GLN A 1 95 ? -1.897 -8.448 6.124 1.00 98.62 95 GLN A O 1
ATOM 740 N N . ILE A 1 96 ? -2.329 -7.052 7.823 1.00 98.62 96 ILE A N 1
ATOM 741 C CA . ILE A 1 96 ? -1.842 -5.857 7.124 1.00 98.62 96 ILE A CA 1
ATOM 742 C C . ILE A 1 96 ? -0.318 -5.914 7.012 1.00 98.62 96 ILE A C 1
ATOM 744 O O . ILE A 1 96 ? 0.197 -5.689 5.915 1.00 98.62 96 ILE A O 1
ATOM 748 N N . ASP A 1 97 ? 0.381 -6.273 8.085 1.00 98.62 97 ASP A N 1
ATOM 749 C CA . ASP A 1 97 ? 1.841 -6.379 8.102 1.00 98.62 97 ASP A CA 1
ATOM 750 C C . ASP A 1 97 ? 2.348 -7.437 7.113 1.00 98.62 97 ASP A C 1
ATOM 752 O O . ASP A 1 97 ? 3.257 -7.164 6.324 1.00 98.62 97 ASP A O 1
ATOM 756 N N . GLU A 1 98 ? 1.704 -8.606 7.049 1.00 98.62 98 GLU A N 1
ATOM 757 C CA . GLU A 1 98 ? 2.027 -9.644 6.061 1.00 98.62 98 GLU A CA 1
ATOM 758 C C . GLU A 1 98 ? 1.849 -9.131 4.619 1.00 98.62 98 GLU A C 1
ATOM 760 O O . GLU A 1 98 ? 2.726 -9.288 3.760 1.00 98.62 98 GLU A O 1
ATOM 765 N N . ARG A 1 99 ? 0.730 -8.447 4.341 1.00 98.56 99 ARG A N 1
ATOM 766 C CA . ARG A 1 99 ? 0.462 -7.857 3.019 1.00 98.56 99 ARG A CA 1
ATOM 767 C C . ARG A 1 99 ? 1.481 -6.783 2.650 1.00 98.56 99 ARG A C 1
ATOM 769 O O . ARG A 1 99 ? 1.886 -6.724 1.487 1.00 98.56 99 ARG A O 1
ATOM 776 N N . LEU A 1 100 ? 1.887 -5.946 3.603 1.00 98.62 100 LEU A N 1
ATOM 777 C CA . LEU A 1 100 ? 2.928 -4.940 3.397 1.00 98.62 100 LEU A CA 1
ATOM 778 C C . LEU A 1 100 ? 4.281 -5.601 3.113 1.00 98.62 100 LEU A C 1
ATOM 780 O O . LEU A 1 100 ? 4.959 -5.192 2.172 1.00 98.62 100 LEU A O 1
ATOM 784 N N . GLY A 1 101 ? 4.628 -6.677 3.823 1.00 98.62 101 GLY A N 1
ATOM 785 C CA . GLY A 1 101 ? 5.821 -7.478 3.539 1.00 98.62 101 GLY A CA 1
ATOM 786 C C . GLY A 1 101 ? 5.838 -8.019 2.105 1.00 98.62 101 GLY A C 1
ATOM 787 O O . GLY A 1 101 ? 6.820 -7.851 1.377 1.00 98.62 101 GLY A O 1
ATOM 788 N N . HIS A 1 102 ? 4.723 -8.590 1.643 1.00 98.50 102 HIS A N 1
ATOM 789 C CA . HIS A 1 102 ? 4.590 -9.051 0.258 1.00 98.50 102 HIS A CA 1
ATOM 790 C C . HIS A 1 102 ? 4.680 -7.921 -0.777 1.00 98.50 102 HIS A C 1
ATOM 792 O O . HIS A 1 102 ? 5.248 -8.124 -1.855 1.00 98.50 102 HIS A O 1
ATOM 798 N N . LEU A 1 103 ? 4.123 -6.742 -0.483 1.00 98.69 103 LEU A N 1
ATOM 799 C CA . LEU A 1 103 ? 4.233 -5.577 -1.363 1.00 98.69 103 LEU A CA 1
ATOM 800 C C . LEU A 1 103 ? 5.681 -5.099 -1.482 1.00 98.69 103 LEU A C 1
ATOM 802 O O . LEU A 1 103 ? 6.135 -4.876 -2.602 1.00 98.69 103 LEU A O 1
ATOM 806 N N . THR A 1 104 ? 6.423 -5.033 -0.375 1.00 98.62 104 THR A N 1
ATOM 807 C CA . THR A 1 104 ? 7.852 -4.688 -0.381 1.00 98.62 104 THR A CA 1
ATOM 808 C C . THR A 1 104 ? 8.656 -5.629 -1.277 1.00 98.62 104 THR A C 1
ATOM 810 O O . THR A 1 104 ? 9.433 -5.174 -2.113 1.00 98.62 104 THR A O 1
ATOM 813 N N . ILE A 1 105 ? 8.417 -6.942 -1.189 1.00 98.56 105 ILE A N 1
ATOM 814 C CA . ILE A 1 105 ? 9.086 -7.924 -2.057 1.00 98.56 105 ILE A CA 1
ATOM 815 C C . ILE A 1 105 ? 8.772 -7.663 -3.538 1.00 98.56 105 ILE A C 1
ATOM 817 O O . ILE A 1 105 ? 9.676 -7.686 -4.375 1.00 98.56 105 ILE A O 1
ATOM 821 N N . LYS A 1 106 ? 7.505 -7.396 -3.881 1.00 98.56 106 LYS A N 1
ATOM 822 C CA . LYS A 1 106 ? 7.106 -7.108 -5.269 1.00 98.56 106 LYS A CA 1
ATOM 823 C C . LYS A 1 106 ? 7.742 -5.829 -5.808 1.00 98.56 106 LYS A C 1
ATOM 825 O O . LYS A 1 106 ? 8.132 -5.815 -6.971 1.00 98.56 106 LYS A O 1
ATOM 830 N N . VAL A 1 107 ? 7.845 -4.781 -4.991 1.00 98.62 107 VAL A N 1
ATOM 831 C CA . VAL A 1 107 ? 8.510 -3.526 -5.377 1.00 98.62 107 VAL A CA 1
ATOM 832 C C . VAL A 1 107 ? 9.984 -3.784 -5.684 1.00 98.62 107 VAL A C 1
ATOM 834 O O . VAL A 1 107 ? 10.429 -3.449 -6.776 1.00 98.62 107 VAL A O 1
ATOM 837 N N . ASN A 1 108 ? 10.696 -4.505 -4.815 1.00 98.62 108 ASN A N 1
ATOM 838 C CA . ASN A 1 108 ? 12.101 -4.852 -5.054 1.00 98.62 108 ASN A CA 1
ATOM 839 C C . ASN A 1 108 ? 12.292 -5.645 -6.363 1.00 98.62 108 ASN A C 1
ATOM 841 O O . ASN A 1 108 ? 13.208 -5.374 -7.135 1.00 98.62 108 ASN A O 1
ATOM 845 N N . GLN A 1 109 ? 11.395 -6.592 -6.664 1.00 98.62 109 GLN A N 1
ATOM 846 C CA . GLN A 1 109 ? 11.427 -7.335 -7.933 1.00 98.62 109 GLN A CA 1
ATOM 847 C C . GLN A 1 109 ? 11.175 -6.441 -9.157 1.00 98.62 109 GLN A C 1
ATOM 849 O O . GLN A 1 109 ? 11.717 -6.697 -10.235 1.00 98.62 109 GLN A O 1
ATOM 854 N N . ILE A 1 110 ? 10.322 -5.421 -9.031 1.00 98.62 110 ILE A N 1
ATOM 855 C CA . ILE A 1 110 ? 10.088 -4.441 -10.099 1.00 98.62 110 ILE A CA 1
ATOM 856 C C . ILE A 1 110 ? 11.352 -3.610 -10.326 1.00 98.62 110 ILE A C 1
ATOM 858 O O . ILE A 1 110 ? 11.764 -3.477 -11.479 1.00 98.62 110 ILE A O 1
ATOM 862 N N . ASP A 1 111 ? 11.994 -3.133 -9.261 1.00 98.69 111 ASP A N 1
ATOM 863 C CA . ASP A 1 111 ? 13.229 -2.347 -9.345 1.00 98.69 111 ASP A CA 1
ATOM 864 C C . ASP A 1 111 ? 14.357 -3.135 -10.025 1.00 98.69 111 ASP A C 1
ATOM 866 O O . ASP A 1 111 ? 14.997 -2.639 -10.956 1.00 98.69 111 ASP A O 1
ATOM 870 N N . GLU A 1 112 ? 14.547 -4.408 -9.665 1.00 98.62 112 GLU A N 1
ATOM 871 C CA . GLU A 1 112 ? 15.526 -5.282 -10.325 1.00 98.62 112 GLU A CA 1
ATOM 872 C C . GLU A 1 112 ? 15.241 -5.454 -11.826 1.00 98.62 112 GLU A C 1
ATOM 874 O O . GLU A 1 112 ? 16.153 -5.410 -12.664 1.00 98.62 112 GLU A O 1
ATOM 879 N N . ARG A 1 113 ? 13.966 -5.641 -12.193 1.00 98.56 113 ARG A N 1
ATOM 880 C CA . ARG A 1 113 ? 13.552 -5.774 -13.597 1.00 98.56 113 ARG A CA 1
ATOM 881 C C . ARG A 1 113 ? 13.768 -4.479 -14.370 1.00 98.56 113 ARG A C 1
ATOM 883 O O . ARG A 1 113 ? 14.227 -4.554 -15.512 1.00 98.56 113 ARG A O 1
ATOM 890 N N . LEU A 1 114 ? 13.468 -3.326 -13.776 1.00 98.62 114 LEU A N 1
ATOM 891 C CA . LEU A 1 114 ? 13.719 -2.018 -14.380 1.00 98.62 114 LEU A CA 1
ATOM 892 C C . LEU A 1 114 ? 15.217 -1.801 -14.607 1.00 98.62 114 LEU A C 1
ATOM 894 O O . LEU A 1 114 ? 15.608 -1.504 -15.735 1.00 98.62 114 LEU A O 1
ATOM 898 N N . GLY A 1 115 ? 16.063 -2.095 -13.617 1.00 98.69 115 GLY A N 1
ATOM 899 C CA . GLY A 1 115 ? 17.519 -2.015 -13.775 1.00 98.69 115 GLY A CA 1
ATOM 900 C C . GLY A 1 115 ? 18.083 -2.989 -14.823 1.00 98.69 115 GLY A C 1
ATOM 901 O O . GLY A 1 115 ? 19.125 -2.748 -15.436 1.00 98.69 115 GLY A O 1
ATOM 902 N N . HIS A 1 116 ? 17.421 -4.120 -15.086 1.00 98.56 116 HIS A N 1
ATOM 903 C CA . HIS A 1 116 ? 17.777 -4.991 -16.217 1.00 98.56 116 HIS A CA 1
ATOM 904 C C . HIS A 1 116 ? 17.358 -4.415 -17.573 1.00 98.56 116 HIS A C 1
ATOM 906 O O . HIS A 1 116 ? 18.099 -4.549 -18.549 1.00 98.56 116 HIS A O 1
ATOM 912 N N . VAL A 1 117 ? 16.181 -3.790 -17.648 1.00 98.69 117 VAL A N 1
ATOM 913 C CA . VAL A 1 117 ? 15.700 -3.119 -18.864 1.00 98.69 117 VAL A CA 1
ATOM 914 C C . VAL A 1 117 ? 16.606 -1.944 -19.219 1.00 98.69 117 VAL A C 1
ATOM 916 O O . VAL A 1 117 ? 17.044 -1.870 -20.362 1.00 98.69 117 VAL A O 1
ATOM 919 N N . GLU A 1 118 ? 16.963 -1.102 -18.251 1.00 98.69 118 GLU A N 1
ATOM 920 C CA . GLU A 1 118 ? 17.872 0.036 -18.438 1.00 98.69 118 GLU A CA 1
ATOM 921 C C . GLU A 1 118 ? 19.209 -0.406 -19.050 1.00 98.69 118 GLU A C 1
ATOM 923 O O . GLU A 1 118 ? 19.567 0.017 -20.147 1.00 98.69 118 GLU A O 1
ATOM 928 N N . ARG A 1 119 ? 19.866 -1.413 -18.455 1.00 98.56 119 ARG A N 1
ATOM 929 C CA . ARG A 1 119 ? 21.120 -1.978 -18.991 1.00 98.56 119 ARG A CA 1
ATOM 930 C C . ARG A 1 119 ? 20.985 -2.548 -20.405 1.00 98.56 119 ARG A C 1
ATOM 932 O O . ARG A 1 119 ? 21.952 -2.550 -21.171 1.00 98.56 119 ARG A O 1
ATOM 939 N N . LYS A 1 120 ? 19.825 -3.113 -20.760 1.00 98.56 120 LYS A N 1
ATOM 940 C CA . LYS A 1 120 ? 19.566 -3.589 -22.129 1.00 98.56 120 LYS A CA 1
ATOM 941 C C . LYS A 1 120 ? 19.405 -2.424 -23.099 1.00 98.56 120 LYS A C 1
ATOM 943 O O . LYS A 1 120 ? 19.928 -2.516 -24.209 1.00 98.56 120 LYS A O 1
ATOM 948 N N . THR A 1 121 ? 18.720 -1.364 -22.683 1.00 98.62 121 THR A N 1
ATOM 949 C CA . THR A 1 121 ? 18.558 -0.133 -23.460 1.00 98.62 121 THR A CA 1
ATOM 950 C C . THR A 1 121 ? 19.910 0.527 -23.718 1.00 98.62 121 THR A C 1
ATOM 952 O O . THR A 1 121 ? 20.215 0.809 -24.874 1.00 98.62 121 THR A O 1
ATOM 955 N N . ASP A 1 122 ? 20.779 0.634 -22.711 1.00 98.69 122 ASP A N 1
ATOM 956 C CA . ASP A 1 122 ? 22.137 1.176 -22.875 1.00 98.69 122 ASP A CA 1
ATOM 957 C C . ASP A 1 122 ? 22.959 0.368 -23.882 1.00 98.69 122 ASP A C 1
ATOM 959 O O . ASP A 1 122 ? 23.584 0.911 -24.796 1.00 98.69 122 ASP A O 1
ATOM 963 N N . LYS A 1 123 ? 22.920 -0.967 -23.772 1.00 98.62 123 LYS A N 1
ATOM 964 C CA . LYS A 1 123 ? 23.585 -1.852 -24.740 1.00 98.62 123 LYS A CA 1
ATOM 965 C C . LYS A 1 123 ? 23.041 -1.665 -26.152 1.00 98.62 123 LYS A C 1
ATOM 967 O O . LYS A 1 123 ? 23.810 -1.752 -27.110 1.00 98.62 123 LYS A O 1
ATOM 972 N N . LEU A 1 124 ? 21.735 -1.454 -26.300 1.00 98.62 124 LEU A N 1
ATOM 973 C CA . LEU A 1 124 ? 21.122 -1.217 -27.601 1.00 98.62 124 LEU A CA 1
ATOM 974 C C . LEU A 1 124 ? 21.554 0.135 -28.179 1.00 98.62 124 LEU A C 1
ATOM 976 O O . LEU A 1 124 ? 21.920 0.175 -29.351 1.00 98.62 124 LEU A O 1
ATOM 980 N N . ALA A 1 125 ? 21.604 1.189 -27.362 1.00 98.62 125 ALA A N 1
ATOM 981 C CA . ALA A 1 125 ? 22.099 2.504 -27.762 1.00 98.62 125 ALA A CA 1
ATOM 982 C C . ALA A 1 125 ? 23.553 2.434 -28.259 1.00 98.62 125 ALA A C 1
ATOM 984 O O . ALA A 1 125 ? 23.862 2.908 -29.349 1.00 98.62 125 ALA A O 1
ATOM 985 N N . ILE A 1 126 ? 24.434 1.732 -27.536 1.00 98.62 126 ILE A N 1
ATOM 986 C CA . ILE A 1 126 ? 25.828 1.517 -27.965 1.00 98.62 126 ILE A CA 1
ATOM 987 C C . ILE A 1 126 ? 25.891 0.784 -29.313 1.00 98.62 126 ILE A C 1
ATOM 989 O O . ILE A 1 126 ? 26.666 1.157 -30.196 1.00 98.62 126 ILE A O 1
ATOM 993 N N . ARG A 1 127 ? 25.080 -0.269 -29.497 1.00 98.56 127 ARG A N 1
ATOM 994 C CA . ARG A 1 127 ? 25.026 -1.005 -30.772 1.00 98.56 127 ARG A CA 1
ATOM 995 C C . ARG A 1 127 ? 24.510 -0.134 -31.913 1.00 98.56 127 ARG A C 1
ATOM 997 O O . ARG A 1 127 ? 24.998 -0.294 -33.028 1.00 98.56 127 ARG A O 1
ATOM 1004 N N . PHE A 1 128 ? 23.554 0.749 -31.642 1.00 98.56 128 PHE A N 1
ATOM 1005 C CA . PHE A 1 128 ? 23.015 1.680 -32.626 1.00 98.56 128 PHE A CA 1
ATOM 1006 C C . PHE A 1 128 ? 24.082 2.679 -33.081 1.00 98.56 128 PHE A C 1
ATOM 1008 O O . PHE A 1 128 ? 24.356 2.747 -34.274 1.00 98.56 128 PHE A O 1
ATOM 1015 N N . ASN A 1 129 ? 24.795 3.312 -32.145 1.00 98.56 129 ASN A N 1
ATOM 1016 C CA . ASN A 1 129 ? 25.910 4.214 -32.465 1.00 98.56 129 ASN A CA 1
ATOM 1017 C C . ASN A 1 129 ? 26.995 3.507 -33.299 1.00 98.56 129 ASN A C 1
ATOM 1019 O O . ASN A 1 129 ? 27.560 4.068 -34.232 1.00 98.56 129 ASN A O 1
ATOM 1023 N N . HIS A 1 130 ? 27.287 2.236 -33.000 1.00 98.50 130 HIS A N 1
ATOM 1024 C CA . HIS A 1 130 ? 28.236 1.460 -33.800 1.00 98.50 130 HIS A CA 1
ATOM 1025 C C . HIS A 1 130 ? 27.731 1.166 -35.224 1.00 98.50 130 HIS A C 1
ATOM 1027 O O . HIS A 1 130 ? 28.536 1.083 -36.155 1.00 98.50 130 HIS A O 1
ATOM 1033 N N . LEU A 1 131 ? 26.422 0.963 -35.401 1.00 98.62 131 LEU A N 1
ATOM 1034 C CA . LEU A 1 131 ? 25.819 0.794 -36.722 1.00 98.62 131 LEU A CA 1
ATOM 1035 C C . LEU A 1 131 ? 25.841 2.099 -37.516 1.00 98.62 131 LEU A C 1
ATOM 1037 O O . LEU A 1 131 ? 26.187 2.049 -38.690 1.00 98.62 131 LEU A O 1
ATOM 1041 N N . GLU A 1 132 ? 25.555 3.233 -36.881 1.00 98.62 132 GLU A N 1
ATOM 1042 C CA . GLU A 1 132 ? 25.639 4.567 -37.489 1.00 98.62 132 GLU A CA 1
ATOM 1043 C C . GLU A 1 132 ? 27.040 4.818 -38.068 1.00 98.62 132 GLU A C 1
ATOM 1045 O O . GLU A 1 132 ? 27.183 5.004 -39.272 1.00 98.62 132 GLU A O 1
ATOM 1050 N N . ILE A 1 133 ? 28.094 4.596 -37.272 1.00 98.50 133 ILE A N 1
ATOM 1051 C CA . ILE A 1 133 ? 29.492 4.704 -37.736 1.00 98.50 133 ILE A CA 1
ATOM 1052 C C . ILE A 1 133 ? 29.785 3.779 -38.932 1.00 98.50 133 ILE A C 1
ATOM 1054 O O . ILE A 1 133 ? 30.551 4.121 -39.838 1.00 98.50 133 ILE A O 1
ATOM 1058 N N . LYS A 1 134 ? 29.228 2.560 -38.939 1.00 98.56 134 LYS A N 1
ATOM 1059 C CA . LYS A 1 134 ? 29.406 1.624 -40.060 1.00 98.56 134 LYS A CA 1
ATOM 1060 C C . LYS A 1 134 ? 28.708 2.112 -41.326 1.00 98.56 134 LYS A C 1
ATOM 1062 O O . LYS A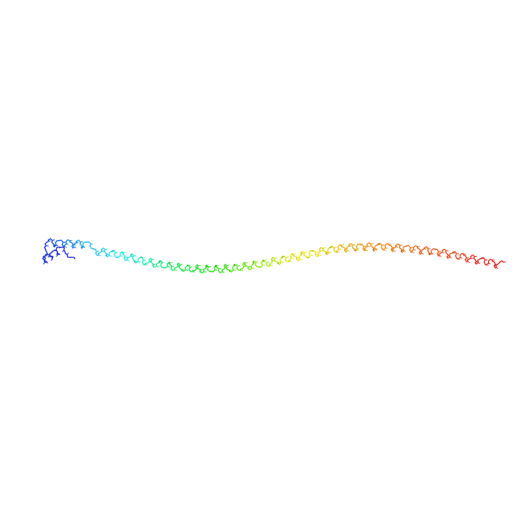 1 134 ? 29.275 1.933 -42.403 1.00 98.56 134 LYS A O 1
ATOM 1067 N N . VAL A 1 135 ? 27.521 2.699 -41.196 1.00 98.69 135 VAL A N 1
ATOM 1068 C CA . VAL A 1 135 ? 26.776 3.291 -42.312 1.00 98.69 135 VAL A CA 1
ATOM 1069 C C . VAL A 1 135 ? 27.545 4.479 -42.883 1.00 98.69 135 VAL A C 1
ATOM 1071 O O . VAL A 1 135 ? 27.805 4.470 -44.084 1.00 98.69 135 VAL A O 1
ATOM 1074 N N . ASP A 1 136 ? 28.040 5.393 -42.045 1.00 98.62 136 ASP A N 1
ATOM 1075 C CA . ASP A 1 136 ? 28.861 6.535 -42.485 1.00 98.62 136 ASP A CA 1
ATOM 1076 C C . ASP A 1 136 ? 30.100 6.074 -43.263 1.00 98.62 136 ASP A C 1
ATOM 1078 O O . ASP A 1 136 ? 30.444 6.596 -44.327 1.00 98.62 136 ASP A O 1
ATOM 1082 N N . LYS A 1 137 ? 30.774 5.028 -42.766 1.00 98.56 137 LYS A N 1
ATOM 1083 C CA . LYS A 1 137 ? 31.930 4.442 -43.453 1.00 98.56 137 LYS A CA 1
ATOM 1084 C C . LYS A 1 137 ? 31.546 3.844 -44.808 1.00 98.56 137 LYS A C 1
ATOM 1086 O O . LYS A 1 137 ? 32.308 3.977 -45.765 1.00 98.56 137 LYS A O 1
ATOM 1091 N N . MET A 1 138 ? 30.406 3.160 -44.893 1.00 98.56 138 MET A N 1
ATOM 1092 C CA . MET A 1 138 ? 29.909 2.613 -46.157 1.00 98.56 138 MET A CA 1
ATOM 1093 C C . MET A 1 138 ? 29.562 3.725 -47.147 1.00 98.56 138 MET A C 1
ATOM 1095 O O . MET A 1 138 ? 29.923 3.612 -48.315 1.00 98.56 138 MET A O 1
ATOM 1099 N N . GLU A 1 139 ? 28.925 4.801 -46.692 1.00 98.62 139 GLU A N 1
ATOM 1100 C CA . GLU A 1 139 ? 28.603 5.964 -47.520 1.00 98.62 139 GLU A CA 1
ATOM 1101 C C . GLU A 1 139 ? 29.872 6.617 -48.085 1.00 98.62 139 GLU A C 1
ATOM 1103 O O . GLU A 1 139 ? 29.972 6.836 -49.295 1.00 98.62 139 GLU A O 1
ATOM 1108 N N . ALA A 1 140 ? 30.898 6.807 -47.250 1.00 98.50 140 ALA A N 1
ATOM 1109 C CA . ALA A 1 140 ? 32.197 7.308 -47.693 1.00 98.50 140 ALA A CA 1
ATOM 1110 C C . ALA A 1 140 ? 32.856 6.388 -48.739 1.00 98.50 140 ALA A C 1
ATOM 1112 O O . ALA A 1 140 ? 33.354 6.862 -49.762 1.00 98.50 140 ALA A O 1
ATOM 1113 N N . MET A 1 141 ? 32.830 5.066 -48.524 1.00 98.44 141 MET A N 1
ATOM 1114 C CA . MET A 1 141 ? 33.369 4.091 -49.483 1.00 98.44 141 MET A CA 1
ATOM 1115 C C . MET A 1 141 ? 32.617 4.101 -50.819 1.00 98.44 141 MET A C 1
ATOM 1117 O O . MET A 1 141 ? 33.241 3.974 -51.873 1.00 98.44 141 MET A O 1
ATOM 1121 N N . LEU A 1 142 ? 31.290 4.247 -50.790 1.00 98.50 142 LEU A N 1
ATOM 1122 C CA . LEU A 1 142 ? 30.471 4.351 -51.997 1.00 98.50 142 LEU A CA 1
ATOM 1123 C C . LEU A 1 142 ? 30.775 5.637 -52.770 1.00 98.50 142 LEU A C 1
ATOM 1125 O O . LEU A 1 142 ? 30.910 5.583 -53.992 1.00 98.50 142 LEU A O 1
ATOM 1129 N N . SER A 1 143 ? 30.935 6.764 -52.072 1.00 98.44 143 SER A N 1
ATOM 1130 C CA . SER A 1 143 ? 31.315 8.043 -52.680 1.00 98.44 143 SER A CA 1
ATOM 1131 C C . SER A 1 143 ? 32.676 7.954 -53.380 1.00 98.44 143 SER A C 1
ATOM 1133 O O . SER A 1 143 ? 32.794 8.300 -54.557 1.00 98.44 143 SER A O 1
ATOM 1135 N N . GLU A 1 144 ? 33.676 7.374 -52.709 1.00 98.44 144 GLU A N 1
ATOM 1136 C CA . GLU A 1 144 ? 35.008 7.145 -53.282 1.00 98.44 144 GLU A CA 1
ATOM 1137 C C . GLU A 1 144 ? 34.953 6.229 -54.514 1.00 98.44 144 GLU A C 1
ATOM 1139 O O . GLU A 1 144 ? 35.544 6.515 -55.555 1.00 98.44 144 GLU A O 1
ATOM 1144 N N . MET A 1 145 ? 34.200 5.130 -54.437 1.00 98.44 145 MET A N 1
ATOM 1145 C CA . MET A 1 145 ? 34.021 4.228 -55.574 1.00 98.44 145 MET A CA 1
ATOM 1146 C C . MET A 1 145 ? 33.356 4.935 -56.761 1.00 98.44 145 MET A C 1
ATOM 1148 O O . MET A 1 145 ? 33.785 4.745 -57.900 1.00 98.44 145 MET A O 1
ATOM 1152 N N . ASN A 1 146 ? 32.342 5.764 -56.508 1.00 98.38 146 ASN A N 1
ATOM 1153 C CA . ASN A 1 146 ? 31.651 6.524 -57.544 1.00 98.38 146 ASN A CA 1
ATOM 1154 C C . ASN A 1 146 ? 32.575 7.560 -58.206 1.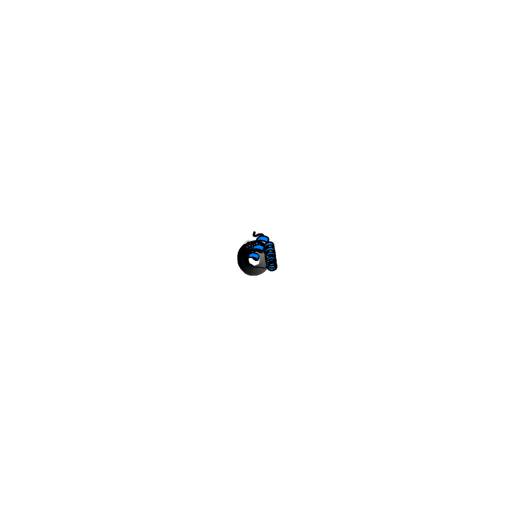00 98.38 146 ASN A C 1
ATOM 1156 O O . ASN A 1 146 ? 32.565 7.704 -59.430 1.00 98.38 146 ASN A O 1
ATOM 1160 N N . PHE A 1 147 ? 33.425 8.228 -57.420 1.00 98.19 147 PHE A N 1
ATOM 1161 C CA . PHE A 1 147 ? 34.445 9.142 -57.933 1.00 98.19 147 PHE A CA 1
ATOM 1162 C C . PHE A 1 147 ? 35.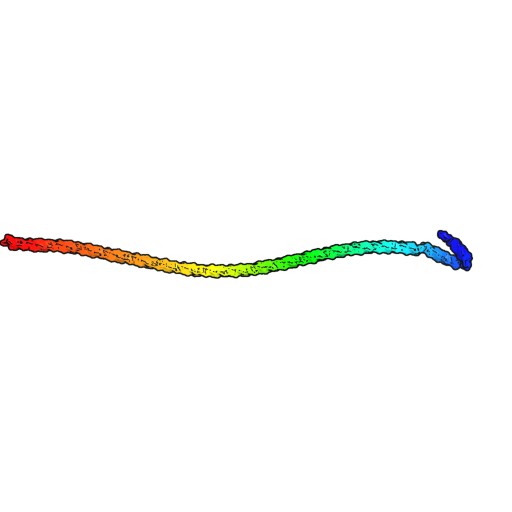441 8.417 -58.847 1.00 98.19 147 PHE A C 1
ATOM 1164 O O . PHE A 1 147 ? 35.660 8.834 -59.986 1.00 98.19 147 PHE A O 1
ATOM 1171 N N . ARG A 1 148 ? 35.979 7.276 -58.396 1.00 98.31 148 ARG A N 1
ATOM 1172 C CA . ARG A 1 148 ? 36.903 6.449 -59.191 1.00 98.31 148 ARG A CA 1
ATOM 1173 C C . ARG A 1 148 ? 36.269 5.941 -60.483 1.00 98.31 148 ARG A C 1
ATOM 1175 O O . ARG A 1 148 ? 36.924 5.958 -61.523 1.00 98.31 148 ARG A O 1
ATOM 1182 N N . LEU A 1 149 ? 35.012 5.498 -60.430 1.00 98.25 149 LEU A N 1
ATOM 1183 C CA . LEU A 1 149 ? 34.282 5.033 -61.608 1.00 98.25 149 LEU A CA 1
ATOM 1184 C C . LEU A 1 149 ? 34.059 6.170 -62.610 1.00 98.25 149 LEU A C 1
ATOM 1186 O O . LEU A 1 149 ? 34.309 5.984 -63.797 1.00 98.25 149 LEU A O 1
ATOM 1190 N N . THR A 1 150 ? 33.650 7.347 -62.131 1.00 98.25 150 THR A N 1
ATOM 1191 C CA . THR A 1 150 ? 33.474 8.540 -62.974 1.00 98.25 150 THR A CA 1
ATOM 1192 C C . THR A 1 150 ? 34.787 8.908 -63.665 1.00 98.25 150 THR A C 1
ATOM 1194 O O . THR A 1 150 ? 34.820 9.038 -64.886 1.00 98.25 150 THR A O 1
ATOM 1197 N N . GLY A 1 151 ? 35.894 8.954 -62.915 1.00 98.31 151 GLY A N 1
ATOM 1198 C CA . GLY A 1 151 ? 37.219 9.224 -63.478 1.00 98.31 151 GLY A CA 1
ATOM 1199 C C . GLY A 1 151 ? 37.663 8.188 -64.519 1.00 98.31 151 GLY A C 1
ATOM 1200 O O . GLY A 1 151 ? 38.205 8.553 -65.562 1.00 98.31 151 GLY A O 1
ATOM 1201 N N . ALA A 1 152 ? 37.397 6.899 -64.286 1.00 98.31 152 ALA A N 1
ATOM 1202 C CA . ALA A 1 152 ? 37.697 5.844 -65.254 1.00 98.31 152 ALA A CA 1
ATOM 1203 C C . ALA A 1 152 ? 36.871 5.985 -66.547 1.00 98.31 152 ALA A C 1
ATOM 1205 O O . ALA A 1 152 ? 37.406 5.805 -67.642 1.00 98.31 152 ALA A O 1
ATOM 1206 N N . VAL A 1 153 ? 35.587 6.340 -66.432 1.00 98.50 153 VAL A N 1
ATOM 1207 C CA . VAL A 1 153 ? 34.702 6.590 -67.582 1.00 98.50 153 VAL A CA 1
ATOM 1208 C C . VAL A 1 153 ? 35.164 7.809 -68.383 1.00 98.50 153 VAL A C 1
ATOM 1210 O O . VAL A 1 153 ? 35.207 7.737 -69.612 1.00 98.50 153 VAL A O 1
ATOM 1213 N N . ASP A 1 154 ? 35.562 8.897 -67.722 1.00 98.31 154 ASP A N 1
ATOM 1214 C CA . ASP A 1 154 ? 36.084 10.095 -68.391 1.00 98.31 154 ASP A CA 1
ATOM 1215 C C . ASP A 1 154 ? 37.403 9.819 -69.124 1.00 98.31 154 ASP A C 1
ATOM 1217 O O . ASP A 1 154 ? 37.577 10.253 -70.265 1.00 98.31 154 ASP A O 1
ATOM 1221 N N . SER A 1 155 ? 38.307 9.041 -68.517 1.00 98.31 155 SER A N 1
ATOM 1222 C CA . SER A 1 155 ? 39.540 8.595 -69.179 1.00 98.31 155 SER A CA 1
ATOM 1223 C C . SER A 1 155 ? 39.229 7.784 -70.436 1.00 98.31 155 SER A C 1
ATOM 1225 O O . SER A 1 155 ? 39.721 8.111 -71.514 1.00 98.31 155 SER A O 1
ATOM 1227 N N . LEU A 1 156 ? 38.346 6.784 -70.329 1.00 98.38 156 LEU A N 1
ATOM 1228 C CA . LEU A 1 156 ? 37.951 5.955 -71.467 1.00 98.38 156 LEU A CA 1
ATOM 1229 C C . LEU A 1 156 ? 37.300 6.791 -72.577 1.00 98.38 156 LEU A C 1
ATOM 1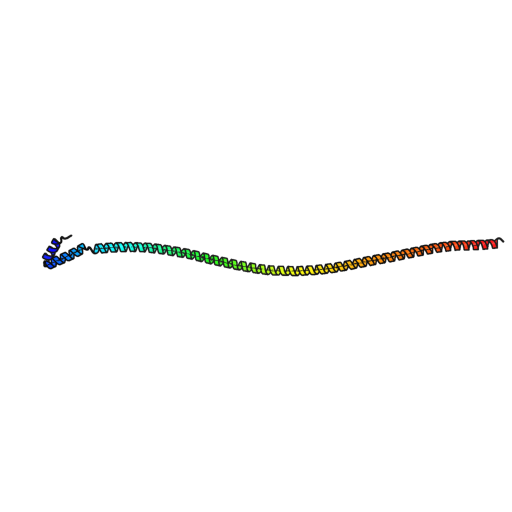231 O O . LEU A 1 156 ? 37.559 6.577 -73.761 1.00 98.38 156 LEU A O 1
ATOM 1235 N N . ARG A 1 157 ? 36.464 7.768 -72.211 1.00 98.31 157 ARG A N 1
ATOM 1236 C CA . ARG A 1 157 ? 35.856 8.701 -73.164 1.00 98.31 157 ARG A CA 1
ATOM 1237 C C . ARG A 1 157 ? 36.923 9.487 -73.929 1.00 98.31 157 ARG A C 1
ATOM 1239 O O . ARG A 1 157 ? 36.805 9.617 -75.148 1.00 98.31 157 ARG A O 1
ATOM 1246 N N . ASN A 1 158 ? 37.949 9.991 -73.244 1.00 98.25 158 ASN A N 1
ATOM 1247 C CA . ASN A 1 158 ? 39.056 10.718 -73.870 1.00 98.25 158 ASN A CA 1
ATOM 1248 C C . ASN A 1 158 ? 39.875 9.819 -74.807 1.00 98.25 158 ASN A C 1
ATOM 1250 O O . ASN A 1 158 ? 40.178 10.229 -75.932 1.00 98.25 158 ASN A O 1
ATOM 1254 N N . ASP A 1 159 ? 40.162 8.585 -74.392 1.00 98.44 159 ASP A N 1
ATOM 1255 C CA . ASP A 1 159 ? 40.861 7.598 -75.221 1.00 98.44 159 ASP A CA 1
ATOM 1256 C C . ASP A 1 159 ? 40.076 7.307 -76.512 1.00 98.44 159 ASP A C 1
ATOM 1258 O O . ASP A 1 159 ? 40.630 7.350 -77.613 1.00 98.44 159 ASP A O 1
ATOM 1262 N N . VAL A 1 160 ? 38.756 7.106 -76.410 1.00 98.25 160 VAL A N 1
ATOM 1263 C CA . VAL A 1 160 ? 37.867 6.882 -77.565 1.00 98.25 160 VAL A CA 1
ATOM 1264 C C . VAL A 1 160 ? 37.845 8.087 -78.514 1.00 98.25 160 VAL A C 1
ATOM 1266 O O . VAL A 1 160 ? 37.871 7.915 -79.737 1.00 98.25 160 VAL A O 1
ATOM 1269 N N . VAL A 1 161 ? 37.808 9.314 -77.985 1.00 98.06 161 VAL A N 1
ATOM 1270 C CA . VAL A 1 161 ? 37.857 10.544 -78.798 1.00 98.06 161 VAL A CA 1
ATOM 1271 C C . VAL A 1 161 ? 39.191 10.668 -79.538 1.00 98.06 161 VAL A C 1
ATOM 1273 O O . VAL A 1 161 ? 39.202 11.016 -80.726 1.00 98.06 161 VAL A O 1
ATOM 1276 N N . THR A 1 162 ? 40.297 10.355 -78.864 1.00 97.75 162 THR A N 1
ATOM 1277 C CA . THR A 1 162 ? 41.646 10.377 -79.446 1.00 97.75 162 THR A CA 1
ATOM 1278 C C . THR A 1 162 ? 41.744 9.364 -80.582 1.00 97.75 162 THR A C 1
ATOM 1280 O O . THR A 1 162 ? 42.011 9.747 -81.720 1.00 97.75 162 THR A O 1
ATOM 1283 N N . LEU A 1 163 ? 41.344 8.113 -80.336 1.00 98.06 163 LEU A N 1
ATOM 1284 C CA . LEU A 1 163 ? 41.319 7.054 -81.349 1.00 98.06 163 LEU A CA 1
ATOM 1285 C C . LEU A 1 163 ? 40.444 7.414 -82.564 1.00 98.06 163 LEU A C 1
ATOM 1287 O O . LEU A 1 163 ? 40.811 7.162 -83.711 1.00 98.06 163 LEU A O 1
ATOM 1291 N N . SER A 1 164 ? 39.281 8.031 -82.337 1.00 97.94 164 SER A N 1
ATOM 1292 C CA . SER A 1 164 ? 38.394 8.507 -83.410 1.00 97.94 164 SER A CA 1
ATOM 1293 C C . SER A 1 164 ? 39.038 9.610 -84.262 1.00 97.94 164 SER A C 1
ATOM 1295 O O . SER A 1 164 ? 38.794 9.717 -85.471 1.00 97.94 164 SER A O 1
ATOM 1297 N N . THR A 1 165 ? 39.869 10.449 -83.646 1.00 97.56 165 THR A N 1
ATOM 1298 C CA . THR A 1 165 ? 40.623 11.503 -84.333 1.00 97.56 165 THR A CA 1
ATOM 1299 C C . THR A 1 165 ? 41.766 10.910 -85.149 1.00 97.56 165 THR A C 1
ATOM 1301 O O . THR A 1 165 ? 41.879 11.220 -86.337 1.00 97.56 165 THR A O 1
ATOM 1304 N N . ASP A 1 166 ? 42.523 9.984 -84.568 1.00 97.50 166 ASP A N 1
ATOM 1305 C CA . ASP A 1 166 ? 43.598 9.263 -85.251 1.00 97.50 166 ASP A CA 1
ATOM 1306 C C . ASP A 1 166 ? 43.062 8.486 -86.457 1.00 97.50 166 ASP A C 1
ATOM 1308 O O . ASP A 1 166 ? 43.584 8.600 -87.566 1.00 97.50 166 ASP A O 1
ATOM 1312 N N . MET A 1 167 ? 41.937 7.784 -86.297 1.00 97.75 167 MET A N 1
ATOM 1313 C CA . MET A 1 167 ? 41.274 7.069 -87.389 1.00 97.75 167 MET A CA 1
ATOM 1314 C C . MET A 1 167 ? 40.857 8.012 -88.530 1.00 97.75 167 MET A C 1
ATOM 1316 O O . MET A 1 167 ? 40.956 7.652 -89.706 1.00 97.75 167 MET A O 1
ATOM 1320 N N . ARG A 1 168 ? 40.403 9.235 -88.223 1.00 97.44 168 ARG A N 1
ATOM 1321 C CA . ARG A 1 168 ? 40.095 10.248 -89.248 1.00 97.44 168 ARG A CA 1
ATOM 1322 C C . ARG A 1 168 ? 41.351 10.711 -89.984 1.00 97.44 168 ARG A C 1
ATOM 1324 O O . ARG A 1 168 ? 41.302 10.825 -91.211 1.00 97.44 168 ARG A O 1
ATOM 1331 N N . TRP A 1 169 ? 42.453 10.945 -89.272 1.00 96.69 169 TRP A N 1
ATOM 1332 C CA . TRP A 1 169 ? 43.745 11.270 -89.883 1.00 96.69 169 TRP A CA 1
ATOM 1333 C C . TRP A 1 169 ? 44.238 10.150 -90.799 1.00 96.69 169 TRP A C 1
ATOM 1335 O O . TRP A 1 169 ? 44.564 10.420 -91.954 1.00 96.69 169 TRP A O 1
ATOM 1345 N N . ILE A 1 170 ? 44.195 8.897 -90.341 1.00 97.31 170 ILE A N 1
ATOM 1346 C CA . ILE A 1 170 ? 44.598 7.719 -91.122 1.00 97.31 170 ILE A CA 1
ATOM 1347 C C . ILE A 1 170 ? 43.739 7.573 -92.381 1.00 97.31 170 ILE A C 1
ATOM 1349 O O . ILE A 1 170 ? 44.280 7.385 -93.469 1.00 97.31 170 ILE A O 1
ATOM 1353 N N . LYS A 1 171 ? 42.410 7.709 -92.274 1.00 96.88 171 LYS A N 1
ATOM 1354 C CA . LYS A 1 171 ? 41.514 7.656 -93.444 1.00 96.88 171 LYS A CA 1
ATOM 1355 C C . LYS A 1 171 ? 41.857 8.734 -94.473 1.00 96.88 171 LYS A C 1
ATOM 1357 O O . LYS A 1 171 ? 41.945 8.428 -95.658 1.00 96.88 171 LYS A O 1
ATOM 1362 N N . ARG A 1 172 ? 42.088 9.979 -94.038 1.00 97.00 172 ARG A N 1
ATOM 1363 C CA . ARG A 1 172 ? 42.505 11.077 -94.932 1.00 97.00 172 ARG A CA 1
ATOM 1364 C C . ARG A 1 172 ? 43.849 10.788 -95.597 1.00 97.00 172 ARG A C 1
ATOM 1366 O O . ARG A 1 172 ? 43.969 10.964 -96.806 1.00 97.00 172 ARG A O 1
ATOM 1373 N N . LEU A 1 173 ? 44.826 10.313 -94.827 1.00 97.06 173 LEU A N 1
ATOM 1374 C CA . LEU A 1 173 ? 46.147 9.951 -95.335 1.00 97.06 173 LEU A CA 1
ATOM 1375 C C . LEU A 1 173 ? 46.061 8.813 -96.362 1.00 97.06 173 LEU A C 1
ATOM 1377 O O . LEU A 1 173 ? 46.654 8.907 -97.428 1.00 97.06 173 LEU A O 1
ATOM 1381 N N . SER A 1 174 ? 45.274 7.772 -96.089 1.00 96.56 174 SER A N 1
ATOM 1382 C CA . SER A 1 174 ? 45.061 6.647 -97.007 1.00 96.56 174 SER A CA 1
ATOM 1383 C C . SER A 1 174 ? 44.400 7.081 -98.322 1.00 96.56 174 SER A C 1
ATOM 1385 O O . SER A 1 174 ? 44.834 6.657 -99.394 1.00 96.56 174 SER A O 1
ATOM 1387 N N . ILE A 1 175 ? 43.407 7.976 -98.269 1.00 97.25 175 ILE A N 1
ATOM 1388 C CA . ILE A 1 175 ? 42.792 8.557 -99.473 1.00 97.25 175 ILE A CA 1
ATOM 1389 C C . ILE A 1 175 ? 43.834 9.338 -100.285 1.00 97.25 175 ILE A C 1
ATOM 1391 O O . ILE A 1 175 ? 43.923 9.148 -101.492 1.00 97.25 175 ILE A O 1
ATOM 1395 N N . LEU A 1 176 ? 44.657 10.172 -99.643 1.00 96.62 176 LEU A N 1
ATOM 1396 C CA . LEU A 1 176 ? 45.735 10.902 -100.323 1.00 96.62 176 LEU A CA 1
ATOM 1397 C C . LEU A 1 176 ? 46.764 9.957 -100.967 1.00 96.62 176 LEU A C 1
ATOM 1399 O O . LEU A 1 176 ? 47.183 10.174 -102.101 1.00 96.62 176 LEU A O 1
ATOM 1403 N N . MET A 1 177 ? 47.153 8.886 -100.273 1.00 95.50 177 MET A N 1
ATOM 1404 C CA . MET A 1 177 ? 48.105 7.898 -100.797 1.00 95.50 177 MET A CA 1
ATOM 1405 C C . MET A 1 177 ? 47.529 7.122 -101.987 1.00 95.50 177 MET A C 1
ATOM 1407 O O . MET A 1 177 ? 48.208 6.907 -102.985 1.00 95.50 177 MET A O 1
ATOM 1411 N N . THR A 1 178 ? 46.261 6.719 -101.920 1.00 96.00 178 THR A N 1
ATOM 1412 C CA . THR A 1 178 ? 45.613 5.983 -103.018 1.00 96.00 178 THR A CA 1
ATOM 1413 C C . THR A 1 178 ? 45.367 6.864 -104.242 1.00 96.00 178 THR A C 1
ATOM 1415 O O . THR A 1 178 ? 45.594 6.408 -105.361 1.00 96.00 178 THR A O 1
ATOM 1418 N N . THR A 1 179 ? 44.982 8.133 -104.070 1.00 95.19 179 THR A N 1
ATOM 1419 C CA . THR A 1 179 ? 44.818 9.067 -105.198 1.00 95.19 179 THR A CA 1
ATOM 1420 C C . THR A 1 179 ? 46.147 9.444 -105.846 1.00 95.19 179 THR A C 1
ATOM 1422 O O . THR A 1 179 ? 46.215 9.521 -107.071 1.00 95.19 179 THR A O 1
ATOM 1425 N N . THR A 1 180 ? 47.216 9.621 -105.062 1.00 94.50 180 THR A N 1
ATOM 1426 C CA . THR A 1 180 ? 48.566 9.873 -105.599 1.00 94.50 180 THR A CA 1
ATOM 1427 C C . THR A 1 180 ? 49.117 8.669 -106.362 1.00 94.50 180 THR A C 1
ATOM 1429 O O . THR A 1 180 ? 49.633 8.850 -107.464 1.00 94.50 180 THR A O 1
ATOM 1432 N N . LEU A 1 181 ? 48.941 7.444 -105.849 1.00 93.56 181 LEU A N 1
ATOM 1433 C CA . LEU A 1 181 ? 49.282 6.212 -106.573 1.00 93.56 181 LEU A CA 1
ATOM 1434 C C . LEU A 1 181 ? 48.499 6.079 -107.890 1.00 93.56 181 LEU A C 1
ATOM 1436 O O . LEU A 1 181 ? 49.101 5.815 -108.926 1.00 93.56 181 LEU A O 1
ATOM 1440 N N . LEU A 1 182 ? 47.179 6.312 -107.880 1.00 93.50 182 LEU A N 1
ATOM 1441 C CA . LEU A 1 182 ? 46.354 6.285 -109.097 1.00 93.50 182 LEU A CA 1
ATOM 1442 C C . LEU A 1 182 ? 46.813 7.321 -110.134 1.00 93.50 182 LEU A C 1
ATOM 1444 O O . LEU A 1 182 ? 46.903 7.002 -111.318 1.00 93.50 182 LEU A O 1
ATOM 1448 N N . ALA A 1 183 ? 47.123 8.547 -109.702 1.00 91.94 183 ALA A N 1
ATOM 1449 C CA . ALA A 1 183 ? 47.607 9.604 -110.586 1.00 91.94 183 ALA A CA 1
ATOM 1450 C C . ALA A 1 183 ? 48.976 9.271 -111.205 1.00 91.94 183 ALA A C 1
ATOM 1452 O O . ALA A 1 183 ? 49.187 9.548 -112.386 1.00 91.94 183 ALA A O 1
ATOM 1453 N N . ALA A 1 184 ? 49.886 8.659 -110.436 1.00 90.69 184 ALA A N 1
ATOM 1454 C CA . ALA A 1 184 ? 51.179 8.198 -110.940 1.00 90.69 184 ALA A CA 1
ATOM 1455 C C . ALA A 1 184 ? 51.009 7.117 -112.023 1.00 90.69 184 ALA A C 1
ATOM 1457 O O . ALA A 1 184 ? 51.557 7.260 -113.111 1.00 90.69 184 ALA A O 1
ATOM 1458 N N . VAL A 1 185 ? 50.166 6.108 -111.774 1.00 90.25 185 VAL A N 1
ATOM 1459 C CA . VAL A 1 185 ? 49.876 5.039 -112.749 1.00 90.25 185 VAL A CA 1
ATOM 1460 C C . VAL A 1 185 ? 49.224 5.588 -114.025 1.00 90.25 185 VAL A C 1
ATOM 1462 O O . VAL A 1 185 ? 49.599 5.195 -115.125 1.00 90.25 185 VAL A O 1
ATOM 1465 N N . LEU A 1 186 ? 48.270 6.519 -113.912 1.00 89.12 186 LEU A N 1
ATOM 1466 C CA . LEU A 1 186 ? 47.643 7.165 -115.076 1.00 89.12 186 LEU A CA 1
ATOM 1467 C C . LEU A 1 186 ? 48.651 7.952 -115.924 1.00 89.12 186 LEU A C 1
ATOM 1469 O O . LEU A 1 186 ? 48.554 7.938 -117.150 1.00 89.12 186 LEU A O 1
ATOM 1473 N N . LYS A 1 187 ? 49.607 8.633 -115.280 1.00 89.56 187 LYS A N 1
ATOM 1474 C CA . LYS A 1 187 ? 50.662 9.387 -115.965 1.00 89.56 187 LYS A CA 1
ATOM 1475 C C . LYS A 1 187 ? 51.583 8.470 -116.775 1.00 89.56 187 LYS A C 1
ATOM 1477 O O . LYS A 1 187 ? 51.929 8.842 -117.888 1.00 89.56 187 LYS A O 1
ATOM 1482 N N . ASP A 1 188 ? 51.923 7.295 -116.246 1.00 88.06 188 ASP A N 1
ATOM 1483 C CA . ASP A 1 188 ? 52.770 6.310 -116.936 1.00 88.06 188 ASP A CA 1
ATOM 1484 C C . ASP A 1 188 ? 52.062 5.629 -118.126 1.00 88.06 188 ASP A C 1
ATOM 1486 O O . ASP A 1 188 ? 52.731 5.159 -119.037 1.00 88.06 188 ASP A O 1
ATOM 1490 N N . ILE A 1 189 ? 50.723 5.565 -118.138 1.00 87.75 189 ILE A N 1
ATOM 1491 C CA . ILE A 1 189 ? 49.940 4.961 -119.238 1.00 87.75 189 ILE A CA 1
ATOM 1492 C C . ILE A 1 189 ? 49.661 5.958 -120.380 1.00 87.75 189 ILE A C 1
ATOM 1494 O O . ILE A 1 189 ? 49.487 5.544 -121.524 1.00 87.75 189 ILE A O 1
ATOM 1498 N N . LEU A 1 190 ? 49.549 7.258 -120.081 1.00 76.81 190 LEU A N 1
ATOM 1499 C CA . LEU A 1 190 ? 49.175 8.302 -121.052 1.00 76.81 190 LEU A CA 1
ATOM 1500 C C . LEU A 1 190 ? 50.367 8.971 -121.771 1.00 76.81 190 LEU A C 1
ATOM 1502 O O . LEU A 1 190 ? 50.130 9.768 -122.681 1.00 76.81 190 LEU A O 1
ATOM 1506 N N . LEU A 1 191 ? 51.607 8.684 -121.362 1.00 61.09 191 LEU A N 1
ATOM 1507 C CA . LEU A 1 191 ? 52.864 9.143 -121.980 1.00 61.09 191 LEU A CA 1
ATOM 1508 C C . LEU A 1 191 ? 53.506 8.022 -122.803 1.00 61.09 191 LEU A C 1
ATOM 1510 O O . LEU A 1 191 ? 54.078 8.357 -123.865 1.00 61.09 191 LEU A O 1
#

Sequence (191 aa):
MMSTHKAFKALQQAGIDDQQAEAMVEVFTDMQQRQPGAQVGKQLGQIQTKANHIDVRIGQLQTKAEQTDERLGKLTTKVDQIDDQLGKLTTKVDQIDERLGHLTIKVNQIDERLGHVERKTDKLAIRFNHLEIKVDKMEAMLSEMNFRLTGAVDSLRNDVVTLSTDMRWIKRLSILMTTTLLAAVLKDILL

pLDDT: mean 94.63, std 7.06, range [53.38, 98.69]

Radius of gyration: 79.28 Å; chains: 1; bounding box: 110×22×236 Å